Protein AF-A0A821B7C0-F1 (afdb_monomer_lite)

Structure (mmCIF, N/CA/C/O backbone):
data_AF-A0A821B7C0-F1
#
_entry.id 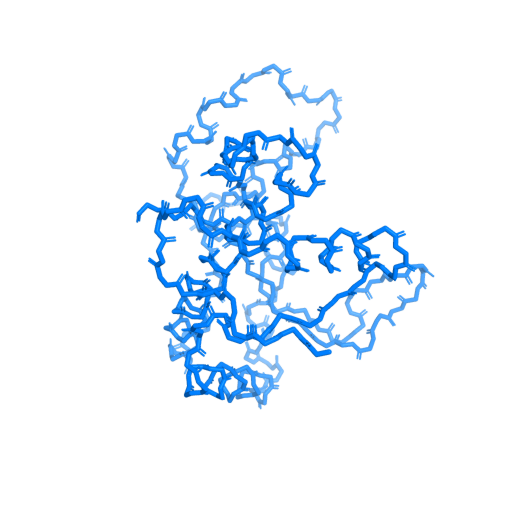  AF-A0A821B7C0-F1
#
loop_
_atom_site.group_PDB
_atom_site.id
_atom_site.type_symbol
_atom_site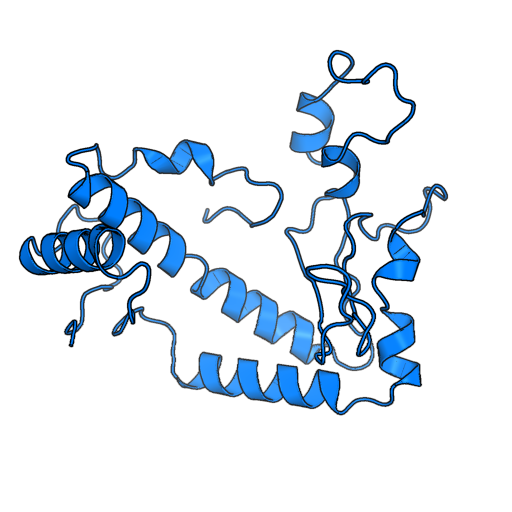.label_atom_id
_atom_site.label_alt_id
_atom_site.label_comp_id
_atom_site.label_asym_id
_atom_site.label_entity_id
_atom_site.label_seq_id
_atom_site.pdbx_PDB_ins_code
_atom_site.Cartn_x
_atom_site.Cartn_y
_atom_site.Cartn_z
_atom_site.occupancy
_atom_site.B_iso_or_equiv
_atom_site.auth_seq_id
_atom_site.auth_comp_id
_atom_site.auth_asym_id
_atom_site.auth_atom_id
_atom_site.pdbx_PDB_model_num
ATOM 1 N N . MET A 1 1 ? -23.398 -5.730 5.991 1.00 32.28 1 MET A N 1
ATOM 2 C CA . MET A 1 1 ? -23.083 -4.535 5.173 1.00 32.28 1 MET A CA 1
ATOM 3 C C . MET A 1 1 ? -22.878 -3.352 6.107 1.00 32.28 1 MET A C 1
ATOM 5 O O . MET A 1 1 ? -23.744 -3.111 6.938 1.00 32.28 1 MET A O 1
ATOM 9 N N . VAL A 1 2 ? -21.736 -2.665 6.032 1.00 36.03 2 VAL A N 1
ATOM 10 C CA . VAL A 1 2 ? -21.409 -1.514 6.896 1.00 36.03 2 VAL A CA 1
ATOM 11 C C . VAL A 1 2 ? -21.831 -0.235 6.175 1.00 36.03 2 VAL A C 1
ATOM 13 O O . VAL A 1 2 ? -21.102 0.219 5.322 1.00 36.03 2 VAL A O 1
ATOM 16 N N . SER A 1 3 ? -23.009 0.333 6.422 1.00 37.09 3 SER A N 1
ATOM 17 C CA . SER A 1 3 ? -23.451 1.546 5.706 1.00 37.09 3 SER A CA 1
ATOM 18 C C . SER A 1 3 ? -22.614 2.782 6.079 1.00 37.09 3 SER A C 1
ATOM 20 O O . SER A 1 3 ? -22.549 3.106 7.252 1.00 37.09 3 SER A O 1
ATOM 22 N N . SER A 1 4 ? -22.032 3.474 5.085 1.00 45.97 4 SER A N 1
ATOM 23 C CA . SER A 1 4 ? -21.606 4.894 5.094 1.00 45.97 4 SER A CA 1
ATOM 24 C C . SER A 1 4 ? -21.058 5.458 6.426 1.00 45.97 4 SER A C 1
ATOM 26 O O . SER A 1 4 ? -21.777 6.163 7.133 1.00 45.97 4 SER A O 1
ATOM 28 N N . CYS A 1 5 ? -19.778 5.227 6.753 1.00 47.22 5 CYS A N 1
ATOM 29 C CA . CYS A 1 5 ? -19.213 5.681 8.041 1.00 47.22 5 CYS A CA 1
ATOM 30 C C . CYS A 1 5 ? -17.942 6.543 7.982 1.00 47.22 5 CYS A C 1
ATOM 32 O O . CYS A 1 5 ? -17.503 7.017 9.023 1.00 47.22 5 CYS A O 1
ATOM 34 N N . PHE A 1 6 ? -17.333 6.784 6.819 1.00 49.66 6 PHE A N 1
ATOM 35 C CA . PHE A 1 6 ? -16.072 7.536 6.753 1.00 49.66 6 PHE A CA 1
ATOM 36 C C . PHE A 1 6 ? -16.263 8.898 6.071 1.00 49.66 6 PHE A C 1
ATOM 38 O O . PHE A 1 6 ? -15.675 9.184 5.028 1.00 49.66 6 PHE A O 1
ATOM 45 N N . SER A 1 7 ? -17.107 9.746 6.666 1.00 48.56 7 SER A N 1
ATOM 46 C CA . SER A 1 7 ? -17.172 11.171 6.312 1.00 48.56 7 SER A CA 1
ATOM 47 C C . SER A 1 7 ? -15.904 11.912 6.774 1.00 48.56 7 SER A C 1
ATOM 49 O O . SER A 1 7 ? -15.165 11.434 7.633 1.00 48.56 7 SER A O 1
ATOM 51 N N . LYS A 1 8 ? -15.650 13.094 6.200 1.00 45.91 8 LYS A N 1
ATOM 52 C CA . LYS A 1 8 ? -14.462 13.954 6.383 1.00 45.91 8 LYS A CA 1
ATOM 53 C C . LYS A 1 8 ? -14.295 14.568 7.791 1.00 45.91 8 LYS A C 1
ATOM 55 O O . LYS A 1 8 ? -13.559 15.539 7.926 1.00 45.91 8 LYS A O 1
ATOM 60 N N . HIS A 1 9 ? -14.962 14.072 8.828 1.00 41.34 9 HIS A N 1
ATOM 61 C CA . HIS A 1 9 ? -14.998 14.768 10.115 1.00 41.34 9 HIS A CA 1
ATOM 62 C C . HIS A 1 9 ? -13.893 14.323 11.082 1.00 41.34 9 HIS A C 1
ATOM 64 O O . HIS A 1 9 ? -13.690 13.140 11.338 1.00 41.34 9 HIS A O 1
ATOM 70 N N . GLU A 1 10 ? -13.200 15.322 11.630 1.00 49.31 10 GLU A N 1
ATOM 71 C CA . GLU A 1 10 ? -12.226 15.259 12.730 1.00 49.31 10 GLU A CA 1
ATOM 72 C C . GLU A 1 10 ? -12.896 15.120 14.112 1.00 49.31 10 GLU A C 1
ATOM 74 O O . GLU A 1 10 ? -12.256 15.290 15.146 1.00 49.31 10 GLU A O 1
ATOM 79 N N . THR A 1 11 ? -14.197 14.833 14.157 1.00 53.09 11 THR A N 1
ATOM 80 C CA . THR A 1 11 ? -14.950 14.686 15.402 1.00 53.09 11 THR A CA 1
ATOM 81 C C . THR A 1 11 ? -14.893 13.240 15.899 1.00 53.09 11 THR A C 1
ATOM 83 O O . THR A 1 11 ? -14.826 12.297 15.111 1.00 53.09 11 THR A O 1
ATOM 86 N N . ASN A 1 12 ? -14.958 13.051 17.222 1.00 55.16 12 ASN A N 1
ATOM 87 C CA . ASN A 1 12 ? -15.069 11.753 17.916 1.00 55.16 12 ASN A CA 1
ATOM 88 C C . ASN A 1 12 ? -16.356 10.961 17.573 1.00 55.16 12 ASN A C 1
ATOM 90 O O . ASN A 1 12 ? -16.757 10.074 18.320 1.00 55.16 12 ASN A O 1
ATOM 94 N N . ASP A 1 13 ? -17.031 11.277 16.472 1.00 69.25 13 ASP A N 1
ATOM 95 C CA . ASP A 1 13 ? -18.388 10.830 16.177 1.00 69.25 13 ASP A CA 1
ATOM 96 C C . ASP A 1 13 ? -18.377 9.576 15.293 1.00 69.25 13 ASP A C 1
ATOM 98 O O . ASP A 1 13 ? -18.910 9.539 14.184 1.00 69.25 13 ASP A O 1
ATOM 102 N N . TYR A 1 14 ? -17.679 8.543 15.770 1.00 81.56 14 TYR A N 1
ATOM 103 C CA . TYR A 1 14 ? -17.744 7.212 15.177 1.00 81.56 14 TYR A CA 1
ATOM 104 C C . TYR A 1 14 ? -18.994 6.515 15.729 1.00 81.56 14 TYR A C 1
ATOM 106 O O . TYR A 1 14 ? -19.067 6.306 16.944 1.00 81.56 14 TYR A O 1
ATOM 114 N N . PRO A 1 15 ? -19.968 6.119 14.885 1.00 88.69 15 PRO A N 1
ATOM 115 C CA . PRO A 1 15 ? -21.148 5.407 15.358 1.00 88.69 15 PRO A CA 1
ATOM 116 C C . PRO A 1 15 ? -20.755 4.150 16.139 1.00 88.69 15 PRO A C 1
ATOM 118 O O . PRO A 1 15 ? -19.980 3.325 15.647 1.00 88.69 15 PRO A O 1
ATOM 121 N N . ARG A 1 16 ? -21.287 3.997 17.359 1.00 89.81 16 ARG A N 1
ATOM 122 C CA . ARG A 1 16 ? -20.974 2.866 18.253 1.00 89.81 16 ARG A CA 1
ATOM 123 C C . ARG A 1 16 ? -21.189 1.522 17.555 1.00 89.81 16 ARG A C 1
ATOM 125 O O . ARG A 1 16 ? -20.337 0.649 17.640 1.00 89.81 16 ARG A O 1
ATOM 132 N N . ASP A 1 17 ? -22.272 1.398 16.789 1.00 93.19 17 ASP A N 1
ATOM 133 C CA . ASP A 1 17 ? -22.598 0.180 16.047 1.00 93.19 17 ASP A CA 1
ATOM 134 C C . ASP A 1 17 ? -21.549 -0.169 14.975 1.00 93.19 17 ASP A C 1
ATOM 136 O O . ASP A 1 17 ? -21.311 -1.344 14.698 1.00 93.19 17 ASP A O 1
ATOM 140 N N . MET A 1 18 ? -20.908 0.833 14.364 1.00 91.94 18 MET A N 1
ATOM 141 C CA . MET A 1 18 ? -19.812 0.626 13.420 1.00 91.94 18 MET A CA 1
ATOM 142 C C . MET A 1 18 ? -18.543 0.164 14.133 1.00 91.94 18 MET A C 1
ATOM 144 O O . MET A 1 18 ? -17.897 -0.767 13.651 1.00 91.94 18 MET A O 1
ATOM 148 N N . ILE A 1 19 ? -18.224 0.754 15.289 1.00 94.94 19 ILE A N 1
ATOM 149 C CA . ILE A 1 19 ? -17.096 0.320 16.122 1.00 94.94 19 ILE A CA 1
ATOM 150 C C . ILE A 1 19 ? -17.275 -1.138 16.560 1.00 94.94 19 ILE A C 1
ATOM 152 O O . ILE A 1 19 ? -16.341 -1.928 16.447 1.00 94.94 19 ILE A O 1
ATOM 156 N N . ASP A 1 20 ? -18.481 -1.522 16.976 1.00 94.75 20 ASP A N 1
ATOM 157 C CA . ASP A 1 20 ? -18.764 -2.882 17.439 1.00 94.75 20 ASP A CA 1
ATOM 158 C C . ASP A 1 20 ? -18.693 -3.901 16.283 1.00 94.75 20 ASP A C 1
ATOM 160 O O . ASP A 1 20 ? -18.138 -4.991 16.435 1.00 94.75 20 ASP A O 1
ATOM 164 N N . LYS A 1 21 ? -19.175 -3.533 15.084 1.00 95.00 21 LYS A N 1
ATOM 165 C CA . LYS A 1 21 ? -19.015 -4.348 13.862 1.00 95.00 21 LYS A CA 1
ATOM 166 C C . LYS A 1 21 ? -17.547 -4.519 13.475 1.00 95.00 21 LYS A C 1
ATOM 168 O O . LYS A 1 21 ? -17.158 -5.611 13.064 1.00 95.00 21 LYS A O 1
ATOM 173 N N . LEU A 1 22 ? -16.747 -3.457 13.583 1.00 95.56 22 LEU A N 1
ATOM 174 C CA . LEU A 1 22 ? -15.313 -3.502 13.305 1.00 95.56 22 LEU A CA 1
ATOM 175 C C . LEU A 1 22 ? -14.595 -4.424 14.295 1.00 95.56 22 LEU A C 1
ATOM 177 O O . LEU A 1 22 ? -13.846 -5.295 13.862 1.00 95.56 22 LEU A O 1
ATOM 181 N N . ALA A 1 23 ? -14.873 -4.277 15.594 1.00 96.00 23 ALA A N 1
ATOM 182 C CA . ALA A 1 23 ? -14.318 -5.128 16.646 1.00 96.00 23 ALA A CA 1
ATOM 183 C C . ALA A 1 23 ? -14.614 -6.606 16.368 1.00 96.00 23 ALA A C 1
ATOM 185 O O . ALA A 1 23 ? -13.704 -7.429 16.279 1.00 96.00 23 ALA A O 1
ATOM 186 N N . ASN A 1 24 ? -15.890 -6.918 16.117 1.00 96.81 24 ASN A N 1
ATOM 187 C CA . ASN A 1 24 ? -16.326 -8.276 15.830 1.00 96.81 24 ASN A CA 1
ATOM 188 C C . ASN A 1 24 ? -15.631 -8.860 14.591 1.00 96.81 24 ASN A C 1
ATOM 190 O O . ASN A 1 24 ? -15.190 -10.008 14.638 1.00 96.81 24 ASN A O 1
ATOM 194 N N . ALA A 1 25 ? -15.497 -8.078 13.514 1.00 97.19 25 ALA A N 1
ATOM 195 C CA . ALA A 1 25 ? -14.811 -8.512 12.303 1.00 97.19 25 ALA A CA 1
ATOM 196 C C . ALA A 1 25 ? -13.311 -8.753 12.538 1.00 97.19 25 ALA A C 1
ATOM 198 O O . ALA A 1 25 ? -12.778 -9.757 12.069 1.00 97.19 25 ALA A O 1
ATOM 199 N N . CYS A 1 26 ? -12.635 -7.877 13.285 1.00 96.25 26 CYS A N 1
ATOM 200 C CA . CYS A 1 26 ? -11.224 -8.046 13.631 1.00 96.25 26 CYS A CA 1
ATOM 201 C C . CYS A 1 26 ? -10.983 -9.291 14.499 1.00 96.25 26 CYS A C 1
ATOM 203 O O . CYS A 1 26 ? -10.041 -10.032 14.237 1.00 96.25 26 CYS A O 1
ATOM 205 N N . GLU A 1 27 ? -11.835 -9.542 15.495 1.00 96.25 27 GLU A N 1
ATOM 206 C CA . GLU A 1 27 ? -11.657 -10.643 16.451 1.00 96.25 27 GLU A CA 1
ATOM 207 C C . GLU A 1 27 ? -12.085 -12.008 15.902 1.00 96.25 27 GLU A C 1
ATOM 209 O O . GLU A 1 27 ? -11.428 -13.012 16.164 1.00 96.25 27 GLU A O 1
ATOM 214 N N . ASN A 1 28 ? -13.187 -12.060 15.149 1.00 97.62 28 ASN A N 1
ATOM 215 C CA . ASN A 1 28 ? -13.841 -13.329 14.809 1.00 97.62 28 ASN A CA 1
ATOM 216 C C . ASN A 1 28 ? -13.678 -13.731 13.339 1.00 97.62 28 ASN A C 1
ATOM 218 O O . ASN A 1 28 ? -13.968 -14.873 12.987 1.00 97.62 28 ASN A O 1
ATOM 222 N N . VAL A 1 29 ? -13.248 -12.809 12.472 1.00 96.88 29 VAL A N 1
ATOM 223 C CA . VAL A 1 29 ? -13.162 -13.042 11.020 1.00 96.88 29 VAL A CA 1
ATOM 224 C C . VAL A 1 29 ? -11.756 -12.772 10.482 1.00 96.88 29 VAL A C 1
ATOM 226 O O . VAL A 1 29 ? -11.255 -13.533 9.658 1.00 96.88 29 VAL A O 1
ATOM 229 N N . GLY A 1 30 ? -11.108 -11.697 10.937 1.00 94.81 30 GLY A N 1
ATOM 230 C CA . GLY A 1 30 ? -9.784 -11.267 10.480 1.00 94.81 30 GLY A CA 1
ATOM 231 C C . GLY A 1 30 ? -9.790 -10.409 9.207 1.00 94.81 30 GLY A C 1
ATOM 232 O O . GLY A 1 30 ? -8.723 -10.030 8.732 1.00 94.81 30 GLY A O 1
ATOM 233 N N . PHE A 1 31 ? -10.962 -10.077 8.648 1.00 95.62 31 PHE A N 1
ATOM 234 C CA . PHE A 1 31 ? -11.100 -9.147 7.520 1.00 95.62 31 PHE A CA 1
ATOM 235 C C . PHE A 1 31 ? -12.476 -8.465 7.497 1.00 95.62 31 PHE A C 1
ATOM 237 O O . PHE A 1 31 ? -13.450 -8.964 8.059 1.00 95.62 31 PHE A O 1
ATOM 244 N N . PHE A 1 32 ? -12.571 -7.329 6.803 1.00 94.88 32 PHE A N 1
ATOM 245 C CA . PHE A 1 32 ? -13.825 -6.607 6.580 1.00 94.88 32 PHE A CA 1
ATOM 246 C C . PHE A 1 32 ? -13.786 -5.803 5.277 1.00 94.88 32 PHE A C 1
ATOM 248 O O . PHE A 1 32 ? -12.723 -5.447 4.771 1.00 94.88 32 PHE A O 1
ATOM 255 N N . TYR A 1 33 ? -14.967 -5.469 4.755 1.00 94.06 33 TYR A N 1
ATOM 256 C CA . TYR A 1 33 ? -15.116 -4.499 3.672 1.00 94.06 33 TYR A CA 1
ATOM 257 C C . TYR A 1 33 ? -15.418 -3.121 4.257 1.00 94.06 33 TYR A C 1
ATOM 259 O O . TYR A 1 33 ? -16.423 -2.944 4.948 1.00 94.06 33 TYR A O 1
ATOM 267 N N . ALA A 1 34 ? -14.577 -2.136 3.949 1.00 91.81 34 ALA A N 1
ATOM 268 C CA . ALA A 1 34 ? -14.855 -0.736 4.237 1.00 91.81 34 ALA A CA 1
ATOM 269 C C . ALA A 1 34 ? -15.595 -0.118 3.046 1.00 91.81 34 ALA A C 1
ATOM 271 O O . ALA A 1 34 ? -15.079 -0.126 1.932 1.00 91.81 34 ALA A O 1
ATOM 272 N N . ILE A 1 35 ? -16.788 0.434 3.270 1.00 91.75 35 ILE A N 1
ATOM 273 C CA . ILE A 1 35 ? -17.518 1.210 2.257 1.00 91.75 35 ILE A CA 1
ATOM 274 C C . ILE A 1 35 ? -17.770 2.629 2.759 1.00 91.75 35 ILE A C 1
ATOM 276 O O . ILE A 1 35 ? -17.677 2.910 3.954 1.00 91.75 35 ILE A O 1
ATOM 280 N N . GLY A 1 36 ? -18.053 3.546 1.833 1.00 90.50 36 GLY A N 1
ATOM 281 C CA . GLY A 1 36 ? -18.176 4.964 2.167 1.00 90.50 36 GLY A CA 1
ATOM 282 C C . GLY A 1 36 ? -16.863 5.574 2.666 1.00 90.50 36 GLY A C 1
ATOM 283 O O . GLY A 1 36 ? -16.911 6.540 3.409 1.00 90.50 36 GLY A O 1
ATOM 284 N N . HIS A 1 37 ? -15.709 5.012 2.272 1.00 92.31 37 HIS A N 1
ATOM 285 C CA . HIS A 1 37 ? -14.353 5.444 2.657 1.00 92.31 37 HIS A CA 1
ATOM 286 C C . HIS A 1 37 ? -13.944 6.816 2.082 1.00 92.31 37 HIS A C 1
ATOM 288 O O . HIS A 1 37 ? -12.915 7.363 2.480 1.00 92.31 37 HIS A O 1
ATOM 294 N N . GLY A 1 38 ? -14.731 7.369 1.152 1.00 93.38 38 GLY A N 1
ATOM 295 C CA . GLY A 1 38 ? -14.550 8.715 0.595 1.00 93.38 38 GLY A CA 1
ATOM 296 C C . GLY A 1 38 ? -13.590 8.814 -0.596 1.00 93.38 38 GLY A C 1
ATOM 297 O O . GLY A 1 38 ? -13.356 9.914 -1.088 1.00 93.38 38 GLY A O 1
ATOM 298 N N . ILE A 1 39 ? -13.051 7.692 -1.084 1.00 96.19 39 ILE A N 1
ATOM 299 C CA . ILE A 1 39 ? -12.241 7.672 -2.315 1.00 96.19 39 ILE A CA 1
ATOM 300 C C . ILE A 1 39 ? -13.199 7.624 -3.503 1.00 96.19 39 ILE A C 1
ATOM 302 O O . ILE A 1 39 ? -14.103 6.789 -3.522 1.00 96.19 39 ILE A O 1
ATOM 306 N N . SER A 1 40 ? -13.019 8.517 -4.479 1.00 97.31 40 SER A N 1
ATOM 307 C CA . SER A 1 40 ? -13.891 8.565 -5.653 1.00 97.31 40 SER A CA 1
ATOM 308 C C . SER A 1 40 ? -13.754 7.298 -6.500 1.00 97.31 40 SER A C 1
ATOM 310 O O . SER A 1 40 ? -12.655 6.771 -6.691 1.00 97.31 40 SER A O 1
ATOM 312 N N . ASN A 1 41 ? -14.873 6.836 -7.067 1.00 97.00 41 ASN A N 1
ATOM 313 C CA . ASN A 1 41 ? -14.863 5.715 -8.011 1.00 97.00 41 ASN A CA 1
ATOM 314 C C . ASN A 1 41 ? -13.967 6.000 -9.223 1.00 97.00 41 ASN A C 1
ATOM 316 O O . ASN A 1 41 ? -13.314 5.093 -9.726 1.00 97.00 41 ASN A O 1
ATOM 320 N N . GLU A 1 42 ? -13.887 7.259 -9.658 1.00 98.31 42 GLU A N 1
ATOM 321 C CA . GLU A 1 42 ? -12.978 7.686 -10.722 1.00 98.31 42 GLU A CA 1
ATOM 322 C C . GLU A 1 42 ? -11.511 7.395 -10.374 1.00 98.31 42 GLU A C 1
ATOM 324 O O . GLU A 1 42 ? -10.803 6.787 -11.175 1.00 98.31 42 GLU A O 1
ATOM 329 N N . LEU A 1 43 ? -11.059 7.757 -9.165 1.00 98.38 43 LEU A N 1
ATOM 330 C CA . LEU A 1 43 ? -9.684 7.501 -8.738 1.00 98.38 43 LEU A CA 1
ATOM 331 C C . LEU A 1 43 ? -9.410 5.997 -8.623 1.00 98.38 43 LEU A C 1
ATOM 333 O O . LEU A 1 43 ? -8.361 5.549 -9.072 1.00 98.38 43 LEU A O 1
ATOM 337 N N . LEU A 1 44 ? -10.358 5.211 -8.097 1.00 97.81 44 LEU A N 1
ATOM 338 C CA . LEU A 1 44 ? -10.235 3.748 -8.037 1.00 97.81 44 LEU A CA 1
ATOM 339 C C . LEU A 1 44 ? -10.078 3.126 -9.432 1.00 97.81 44 LEU A C 1
ATOM 341 O O . LEU A 1 44 ? -9.161 2.338 -9.664 1.00 97.81 44 LEU A O 1
ATOM 345 N N . LEU A 1 45 ? -10.949 3.501 -10.373 1.00 98.44 45 LEU A N 1
ATOM 346 C CA . LEU A 1 45 ? -10.921 2.985 -11.741 1.00 98.44 45 LEU A CA 1
ATOM 347 C C . LEU A 1 45 ? -9.658 3.419 -12.487 1.00 98.44 45 LEU A C 1
ATOM 349 O O . LEU A 1 45 ? -9.055 2.609 -13.194 1.00 98.44 45 LEU A O 1
ATOM 353 N N . ARG A 1 46 ? -9.218 4.669 -12.304 1.00 98.56 46 ARG A N 1
ATOM 354 C CA . ARG A 1 46 ? -7.978 5.166 -12.905 1.00 98.56 46 ARG A CA 1
ATOM 355 C C . ARG A 1 46 ? -6.758 4.445 -12.343 1.00 98.56 46 ARG A C 1
ATOM 357 O O . ARG A 1 46 ? -5.912 4.046 -13.134 1.00 98.56 46 ARG A O 1
ATOM 364 N N . THR A 1 47 ? -6.695 4.205 -11.031 1.00 98.50 47 THR A N 1
ATOM 365 C CA . THR A 1 47 ? -5.640 3.393 -10.401 1.00 98.50 47 THR A CA 1
ATOM 366 C C . THR A 1 47 ? -5.575 2.002 -11.023 1.00 98.50 47 THR A C 1
ATOM 368 O O . THR A 1 47 ? -4.518 1.599 -11.496 1.00 98.50 47 THR A O 1
ATOM 371 N N . LEU A 1 48 ? -6.708 1.297 -11.119 1.00 98.25 48 LEU A N 1
ATOM 372 C CA . LEU A 1 48 ? -6.756 -0.019 -11.767 1.00 98.25 48 LEU A CA 1
ATOM 373 C C . LEU A 1 48 ? -6.303 0.038 -13.232 1.00 98.25 48 LEU A C 1
ATOM 375 O O . LEU A 1 48 ? -5.583 -0.848 -13.689 1.00 98.25 48 LEU A O 1
ATOM 379 N N . SER A 1 49 ? -6.712 1.078 -13.961 1.00 98.56 49 SER A N 1
ATOM 380 C CA . SER A 1 49 ? -6.341 1.277 -15.362 1.00 98.56 49 SER A CA 1
ATOM 381 C C . SER A 1 49 ? -4.836 1.486 -15.537 1.00 98.56 49 SER A C 1
ATOM 383 O O . SER A 1 49 ? -4.220 0.779 -16.334 1.00 98.56 49 SER A O 1
ATOM 385 N N . VAL A 1 50 ? -4.214 2.393 -14.774 1.00 98.44 50 VAL A N 1
ATOM 386 C CA . VAL A 1 50 ? -2.767 2.643 -14.892 1.00 98.44 50 VAL A CA 1
ATOM 387 C C . VAL A 1 50 ? -1.944 1.458 -14.393 1.00 98.44 50 VAL A C 1
ATOM 389 O O . VAL A 1 50 ? -0.904 1.160 -14.966 1.00 98.44 50 VAL A O 1
ATOM 392 N N . THR A 1 51 ? -2.403 0.730 -13.373 1.00 97.88 51 THR A N 1
ATOM 393 C CA . THR A 1 51 ? -1.714 -0.484 -12.919 1.00 97.88 51 THR A CA 1
ATOM 394 C C . THR A 1 51 ? -1.732 -1.566 -13.998 1.00 97.88 51 THR A C 1
ATOM 396 O O . THR A 1 51 ? -0.706 -2.192 -14.237 1.00 97.88 51 THR A O 1
ATOM 399 N N . ARG A 1 52 ? -2.855 -1.757 -14.705 1.00 97.94 52 ARG A N 1
ATOM 400 C CA . ARG A 1 52 ? -2.915 -2.679 -15.854 1.00 97.94 52 ARG A CA 1
ATOM 401 C C . ARG A 1 52 ? -1.983 -2.240 -16.978 1.00 97.94 52 ARG A C 1
ATOM 403 O O . ARG A 1 52 ? -1.164 -3.034 -17.410 1.00 97.94 52 ARG A O 1
ATOM 410 N N . GLN A 1 53 ? -2.030 -0.963 -17.359 1.00 98.12 53 GLN A N 1
ATOM 411 C CA . GLN A 1 53 ? -1.151 -0.414 -18.396 1.00 98.12 53 GLN A CA 1
ATOM 412 C C . GLN A 1 53 ? 0.336 -0.585 -18.061 1.00 98.12 53 GLN A C 1
ATOM 414 O O . GLN A 1 53 ? 1.118 -0.896 -18.950 1.00 98.12 53 GLN A O 1
ATOM 419 N N . LEU A 1 54 ? 0.727 -0.425 -16.790 1.00 97.56 54 LEU A N 1
ATOM 420 C CA . LEU A 1 54 ? 2.091 -0.706 -16.340 1.00 97.56 54 LEU A CA 1
ATOM 421 C C . LEU A 1 54 ? 2.482 -2.163 -16.617 1.00 97.56 54 LEU A C 1
ATOM 423 O O . LEU A 1 54 ? 3.572 -2.412 -17.125 1.00 97.56 54 LEU A O 1
ATOM 427 N N . PHE A 1 55 ? 1.624 -3.117 -16.255 1.00 96.94 55 PHE A N 1
ATOM 428 C CA . PHE A 1 55 ? 1.916 -4.541 -16.421 1.00 96.94 55 PHE A CA 1
ATOM 429 C C . PHE A 1 55 ? 1.772 -5.024 -17.872 1.00 96.94 55 PHE A C 1
ATOM 431 O O . PHE A 1 55 ? 2.431 -5.996 -18.240 1.00 96.94 55 PHE A O 1
ATOM 438 N N . ASP A 1 56 ? 1.034 -4.296 -18.709 1.00 96.94 56 ASP A N 1
ATOM 439 C CA . ASP A 1 56 ? 0.961 -4.508 -20.159 1.00 96.94 56 ASP A CA 1
ATOM 440 C C . ASP A 1 56 ? 2.204 -3.986 -20.909 1.00 96.94 56 ASP A C 1
ATOM 442 O O . ASP A 1 56 ? 2.388 -4.307 -22.084 1.00 96.94 56 ASP A O 1
ATOM 446 N N . LEU A 1 57 ? 3.084 -3.205 -20.260 1.00 96.50 57 LEU A N 1
ATOM 447 C CA . LEU A 1 57 ? 4.362 -2.809 -20.860 1.00 96.50 57 LEU A CA 1
ATOM 448 C C . LEU A 1 57 ? 5.234 -4.032 -21.161 1.00 96.50 57 LEU A C 1
ATOM 450 O O . LEU A 1 57 ? 5.262 -5.013 -20.409 1.00 96.50 57 LEU A O 1
ATOM 454 N N . ASP A 1 58 ? 6.046 -3.915 -22.213 1.00 96.38 58 ASP A N 1
ATOM 455 C CA . ASP A 1 58 ? 7.039 -4.925 -22.563 1.00 96.38 58 ASP A CA 1
ATOM 456 C C . ASP A 1 58 ? 7.894 -5.300 -21.351 1.00 96.38 58 ASP A C 1
ATOM 458 O O . ASP A 1 58 ? 8.424 -4.443 -20.635 1.00 96.38 58 ASP A O 1
ATOM 462 N N . LEU A 1 59 ? 8.125 -6.603 -21.168 1.00 94.94 59 LEU A N 1
ATOM 463 C CA . LEU A 1 59 ? 8.949 -7.114 -20.071 1.00 94.94 59 LEU A CA 1
ATOM 464 C C . LEU A 1 59 ? 10.340 -6.459 -20.040 1.00 94.94 59 LEU A C 1
ATOM 466 O O . LEU A 1 59 ? 10.895 -6.229 -18.968 1.00 94.94 59 LEU A O 1
ATOM 470 N N . LYS A 1 60 ? 10.894 -6.107 -21.209 1.00 95.31 60 LYS A N 1
ATOM 471 C CA . LYS A 1 60 ? 12.166 -5.381 -21.311 1.00 95.31 60 LYS A CA 1
ATOM 472 C C . LYS A 1 60 ? 12.103 -4.000 -20.654 1.00 95.31 60 LYS A C 1
ATOM 474 O O . LYS A 1 60 ? 13.090 -3.607 -20.046 1.00 95.31 60 LYS A O 1
ATOM 479 N N . ILE A 1 61 ? 10.984 -3.282 -20.773 1.00 94.94 61 ILE A N 1
ATOM 480 C CA . ILE A 1 61 ? 10.772 -1.980 -20.128 1.00 94.94 61 ILE A CA 1
ATOM 481 C C . ILE A 1 61 ? 10.596 -2.186 -18.624 1.00 94.94 61 ILE A C 1
ATOM 483 O O . ILE A 1 61 ? 11.341 -1.599 -17.844 1.00 94.94 61 ILE A O 1
ATOM 487 N N . LYS A 1 62 ? 9.702 -3.095 -18.208 1.00 94.88 62 LYS A N 1
ATOM 488 C CA . LYS A 1 62 ? 9.462 -3.391 -16.782 1.00 94.88 62 LYS A CA 1
ATOM 489 C C . LYS A 1 62 ? 10.749 -3.790 -16.048 1.00 94.88 62 LYS A C 1
ATOM 491 O O . LYS A 1 62 ? 11.028 -3.292 -14.960 1.00 94.88 62 LYS A O 1
ATOM 496 N N . ASN A 1 63 ? 11.601 -4.595 -16.687 1.00 92.75 63 ASN A N 1
ATOM 497 C CA . ASN A 1 63 ? 12.885 -5.032 -16.134 1.00 92.75 63 ASN A CA 1
ATOM 498 C C . ASN A 1 63 ? 13.914 -3.911 -15.912 1.00 92.75 63 ASN A C 1
ATOM 500 O O . ASN A 1 63 ? 14.856 -4.128 -15.151 1.00 92.75 63 ASN A O 1
ATOM 504 N N . GLN A 1 64 ? 13.762 -2.733 -16.529 1.00 91.75 64 GLN A N 1
ATOM 505 C CA . GLN A 1 64 ? 14.620 -1.573 -16.235 1.00 91.75 64 GLN A CA 1
ATOM 506 C C . GLN A 1 64 ? 14.373 -1.020 -14.828 1.00 91.75 64 GLN A C 1
ATOM 508 O O . GLN A 1 64 ? 15.248 -0.379 -14.252 1.00 91.75 64 GLN A O 1
ATOM 513 N N . TYR A 1 65 ? 13.200 -1.311 -14.269 1.00 91.25 65 TYR A N 1
ATOM 514 C CA . TYR A 1 65 ? 12.761 -0.869 -12.953 1.00 91.25 65 TYR A CA 1
ATOM 515 C C . TYR A 1 65 ? 12.722 -2.029 -11.952 1.00 91.25 65 TYR A C 1
ATOM 517 O O . TYR A 1 65 ? 12.030 -1.927 -10.947 1.00 91.25 65 TYR A O 1
ATOM 525 N N . ALA A 1 66 ? 13.415 -3.144 -12.219 1.00 88.81 66 ALA A N 1
ATOM 526 C CA . ALA A 1 66 ? 13.327 -4.351 -11.398 1.00 88.81 66 ALA A CA 1
ATOM 527 C C . ALA A 1 66 ? 13.894 -4.161 -9.982 1.00 88.81 66 ALA A C 1
ATOM 529 O O . ALA A 1 66 ? 15.008 -3.661 -9.819 1.00 88.81 66 ALA A O 1
ATOM 530 N N . ALA A 1 67 ? 13.174 -4.662 -8.977 1.00 83.19 67 ALA A N 1
ATOM 531 C CA . ALA A 1 67 ? 13.506 -4.547 -7.558 1.00 83.19 67 ALA A CA 1
ATOM 532 C C . ALA A 1 67 ? 14.935 -5.000 -7.237 1.00 83.19 67 ALA A C 1
ATOM 534 O O . ALA A 1 67 ? 15.696 -4.284 -6.584 1.00 83.19 67 ALA A O 1
ATOM 535 N N . ARG A 1 68 ? 15.348 -6.147 -7.791 1.00 76.00 68 ARG A N 1
ATOM 536 C CA . ARG A 1 68 ? 16.702 -6.709 -7.650 1.00 76.00 68 ARG A CA 1
ATOM 537 C C . ARG A 1 68 ? 17.846 -5.778 -8.073 1.00 76.00 68 ARG A C 1
ATOM 539 O O . ARG A 1 68 ? 18.978 -6.004 -7.654 1.00 76.00 68 ARG A O 1
ATOM 546 N N . LEU A 1 69 ? 17.592 -4.772 -8.916 1.00 66.75 69 LEU A N 1
ATOM 547 C CA . LEU A 1 69 ? 18.622 -3.814 -9.339 1.00 66.75 69 LEU A CA 1
ATOM 548 C C . LEU A 1 69 ? 19.018 -2.864 -8.207 1.00 66.75 69 LEU A C 1
ATOM 550 O O . LEU A 1 69 ? 20.124 -2.332 -8.217 1.00 66.75 69 LEU A O 1
ATOM 554 N N . PHE A 1 70 ? 18.142 -2.689 -7.220 1.00 64.69 70 PHE A N 1
ATOM 555 C CA . PHE A 1 70 ? 18.305 -1.703 -6.158 1.00 64.69 70 PHE A CA 1
ATOM 556 C C . PHE A 1 70 ? 18.737 -2.326 -4.822 1.00 64.69 70 PHE A C 1
ATOM 558 O O . PHE A 1 70 ? 19.076 -1.602 -3.897 1.00 64.69 70 PHE A O 1
ATOM 565 N N . VAL A 1 71 ? 18.827 -3.660 -4.734 1.00 59.03 71 VAL A N 1
ATOM 566 C CA . VAL A 1 71 ? 19.123 -4.403 -3.488 1.00 59.03 71 VAL A CA 1
ATOM 567 C C . VAL A 1 71 ? 20.575 -4.240 -2.999 1.00 59.03 71 VAL A C 1
ATOM 569 O O . VAL A 1 71 ? 20.845 -4.478 -1.830 1.00 59.03 71 VAL A O 1
ATOM 572 N N . ASN A 1 72 ? 21.516 -3.800 -3.846 1.00 50.66 72 ASN A N 1
ATOM 573 C CA . ASN A 1 72 ? 22.949 -3.729 -3.507 1.00 50.66 72 ASN A CA 1
ATOM 574 C C . ASN A 1 72 ? 23.664 -2.473 -4.046 1.00 50.66 72 ASN A C 1
ATOM 576 O O . ASN A 1 72 ? 24.855 -2.535 -4.355 1.00 50.66 72 ASN A O 1
ATOM 580 N N . SER A 1 73 ? 22.984 -1.328 -4.189 1.00 50.38 73 SER A N 1
ATOM 581 C CA . SER A 1 73 ? 23.660 -0.099 -4.639 1.00 50.38 73 SER A CA 1
ATOM 582 C C . SER A 1 73 ? 24.532 0.501 -3.528 1.00 50.38 73 SER A C 1
ATOM 584 O O . SER A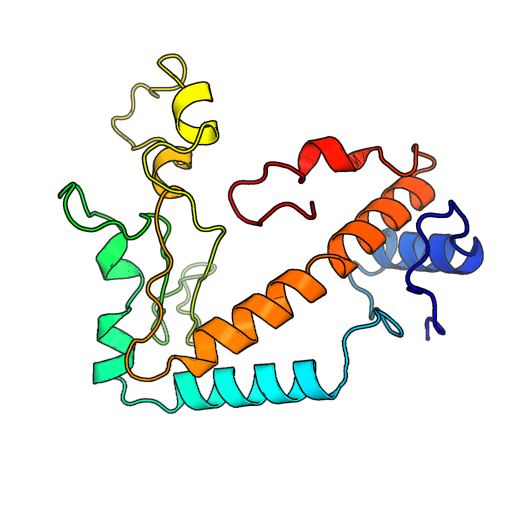 1 73 ? 24.197 1.509 -2.918 1.00 50.38 73 SER A O 1
ATOM 586 N N . SER A 1 74 ? 25.696 -0.103 -3.291 1.00 45.81 74 SER A N 1
ATOM 587 C CA . SER A 1 74 ? 26.815 0.499 -2.553 1.00 45.81 74 SER A CA 1
ATOM 588 C C . SER A 1 74 ? 27.443 1.682 -3.305 1.00 45.81 74 SER A C 1
ATOM 590 O O . SER A 1 74 ? 28.270 2.402 -2.748 1.00 45.81 74 SER A O 1
ATOM 592 N N . ASN A 1 75 ? 27.024 1.928 -4.552 1.00 42.31 75 ASN A N 1
ATOM 593 C CA . ASN A 1 75 ? 27.367 3.127 -5.301 1.00 42.31 75 ASN A CA 1
ATOM 594 C C . ASN A 1 75 ? 26.391 4.257 -4.960 1.00 42.31 75 ASN A C 1
ATOM 596 O O . ASN A 1 75 ? 25.258 4.323 -5.436 1.00 42.31 75 ASN A O 1
ATOM 600 N N . THR A 1 76 ? 26.904 5.182 -4.159 1.00 45.22 76 THR A N 1
ATOM 601 C CA . THR A 1 76 ? 26.334 6.440 -3.654 1.00 45.22 76 THR A CA 1
ATOM 602 C C . THR A 1 76 ? 25.864 7.445 -4.720 1.00 45.22 76 THR A C 1
ATOM 604 O O . THR A 1 76 ? 25.563 8.591 -4.394 1.00 45.22 76 THR A O 1
ATOM 607 N N . SER A 1 77 ? 25.772 7.052 -5.993 1.00 44.97 77 SER A N 1
ATOM 608 C CA . SER A 1 77 ? 25.337 7.908 -7.105 1.00 44.97 77 SER A CA 1
ATOM 609 C C . SER A 1 77 ? 23.917 7.621 -7.603 1.00 44.97 77 SER A C 1
ATOM 611 O O . SER A 1 77 ? 23.330 8.477 -8.267 1.00 44.97 77 SER A O 1
ATOM 613 N N . GLN A 1 78 ? 23.326 6.467 -7.273 1.00 49.84 78 GLN A N 1
ATOM 614 C CA . GLN A 1 78 ? 21.925 6.180 -7.587 1.00 49.84 78 GLN A CA 1
ATOM 615 C C . GLN A 1 78 ? 21.056 6.408 -6.355 1.00 49.84 78 GLN A C 1
ATOM 617 O O . GLN A 1 78 ? 21.107 5.666 -5.385 1.00 49.84 78 GLN A O 1
ATOM 622 N N . GLN A 1 79 ? 20.234 7.454 -6.416 1.00 57.03 79 GLN A N 1
ATOM 623 C CA . GLN A 1 79 ? 19.354 7.898 -5.333 1.00 57.03 79 GLN A CA 1
ATOM 624 C C . GLN A 1 79 ? 18.152 6.948 -5.080 1.00 57.03 79 GLN A C 1
ATOM 626 O O . GLN A 1 79 ? 17.210 7.311 -4.380 1.00 57.03 79 GLN A O 1
ATOM 631 N N . PHE A 1 80 ? 18.121 5.754 -5.677 1.00 55.97 80 PHE A N 1
ATOM 632 C CA . PHE A 1 80 ? 17.016 4.803 -5.519 1.00 55.97 80 PHE A CA 1
ATOM 633 C C . PHE A 1 80 ? 17.183 3.991 -4.237 1.00 55.97 80 PHE A C 1
ATOM 635 O O . PHE A 1 80 ? 18.292 3.583 -3.901 1.00 55.97 80 PHE A O 1
ATOM 642 N N . GLY A 1 81 ? 16.083 3.784 -3.511 1.00 57.41 81 GLY A N 1
ATOM 643 C CA . GLY A 1 81 ? 16.157 3.153 -2.196 1.00 57.41 81 GLY A CA 1
ATOM 644 C C . GLY A 1 81 ? 16.359 1.643 -2.231 1.00 57.41 81 GLY A C 1
ATOM 645 O O . GLY A 1 81 ? 15.831 0.965 -3.109 1.00 57.41 81 GLY A O 1
ATOM 646 N N . GLY A 1 82 ? 17.101 1.124 -1.249 1.00 59.88 82 GLY A N 1
ATOM 647 C CA . GLY A 1 82 ? 17.578 -0.265 -1.202 1.00 59.88 82 GLY A CA 1
ATOM 648 C C . GLY A 1 82 ? 16.519 -1.352 -0.962 1.00 59.88 82 GLY A C 1
ATOM 649 O O . GLY A 1 82 ? 16.805 -2.538 -1.109 1.00 59.88 82 GLY A O 1
ATOM 650 N N . PHE A 1 83 ? 15.290 -0.985 -0.592 1.00 62.59 83 PHE A N 1
ATOM 651 C CA . PHE A 1 83 ? 14.266 -1.916 -0.099 1.00 62.59 83 PHE A CA 1
ATOM 652 C C . PHE A 1 83 ? 13.410 -2.585 -1.178 1.00 62.59 83 PHE A C 1
ATOM 654 O O . PHE A 1 83 ? 12.199 -2.427 -1.181 1.00 62.59 83 PHE A O 1
ATOM 661 N N . GLY A 1 84 ? 13.995 -3.325 -2.122 1.00 73.38 84 GLY A N 1
ATOM 662 C CA . GLY A 1 84 ? 13.184 -4.125 -3.060 1.00 73.38 84 GLY A CA 1
ATOM 663 C C . GLY A 1 84 ? 12.130 -3.313 -3.836 1.00 73.38 84 GLY A C 1
ATOM 664 O O . GLY A 1 84 ? 11.108 -3.853 -4.245 1.00 73.38 84 GLY A O 1
ATOM 665 N N . ARG A 1 85 ? 12.371 -2.007 -4.013 1.00 85.94 85 ARG A N 1
ATOM 666 C CA . ARG A 1 85 ? 11.486 -1.076 -4.715 1.00 85.94 85 ARG A CA 1
ATOM 667 C C . ARG A 1 85 ? 11.503 -1.374 -6.200 1.00 85.94 85 ARG A C 1
ATOM 669 O O . ARG A 1 85 ? 12.576 -1.467 -6.786 1.00 85.94 85 ARG A O 1
ATOM 676 N N . GLY A 1 86 ? 10.335 -1.383 -6.820 1.00 91.12 86 GLY A N 1
ATOM 677 C CA . GLY A 1 86 ? 10.184 -1.541 -8.255 1.00 91.12 86 GLY A CA 1
ATOM 678 C C . GLY A 1 86 ? 9.595 -2.881 -8.659 1.00 91.12 86 GLY A C 1
ATOM 679 O O . GLY A 1 86 ? 8.938 -3.568 -7.881 1.00 91.12 86 GLY A O 1
ATOM 680 N N . TYR A 1 87 ? 9.793 -3.214 -9.927 1.00 94.06 87 TYR A N 1
ATOM 681 C CA . TYR A 1 87 ? 9.150 -4.333 -10.589 1.00 94.06 87 TYR A CA 1
ATOM 682 C C . TYR A 1 87 ? 9.645 -5.687 -10.063 1.00 94.06 87 TYR A C 1
ATOM 684 O O . TYR A 1 87 ? 10.848 -5.934 -9.982 1.00 94.06 87 TYR A O 1
ATOM 692 N N . GLN A 1 88 ? 8.700 -6.573 -9.769 1.00 93.50 88 GLN A N 1
ATOM 693 C CA . GLN A 1 88 ? 8.915 -7.963 -9.390 1.00 93.50 88 GLN A CA 1
ATOM 694 C C . GLN A 1 88 ? 8.373 -8.854 -10.501 1.00 93.50 88 GLN A C 1
ATOM 696 O O . GLN A 1 88 ? 7.190 -8.793 -10.844 1.00 93.50 88 GLN A O 1
ATOM 701 N N . SER A 1 89 ? 9.238 -9.686 -11.068 1.00 93.69 89 SER A N 1
ATOM 702 C CA . SER A 1 89 ? 8.853 -10.608 -12.135 1.00 93.69 89 SER A CA 1
ATOM 703 C C . SER A 1 89 ? 8.061 -11.800 -11.598 1.00 93.69 89 SER A C 1
ATOM 705 O O . SER A 1 89 ? 8.187 -12.188 -10.437 1.00 93.69 89 SER A O 1
ATOM 707 N N . ILE A 1 90 ? 7.295 -12.451 -12.477 1.00 93.38 90 ILE A N 1
ATOM 708 C CA . ILE A 1 90 ? 6.604 -13.702 -12.141 1.00 93.38 90 ILE A CA 1
ATOM 709 C C . ILE A 1 90 ? 7.607 -14.737 -11.614 1.00 93.38 90 ILE A C 1
ATOM 711 O O . ILE A 1 90 ? 8.596 -15.061 -12.274 1.00 93.38 90 ILE A O 1
ATOM 715 N N . GLY A 1 91 ? 7.325 -15.278 -10.429 1.00 90.94 91 GLY A N 1
ATOM 716 C CA . GLY A 1 91 ? 8.158 -16.273 -9.761 1.00 90.94 91 GLY A CA 1
ATOM 717 C C . GLY A 1 91 ? 9.425 -15.728 -9.099 1.00 90.94 91 GLY A C 1
ATOM 718 O O . GLY A 1 91 ? 10.275 -16.534 -8.706 1.00 90.94 91 GLY A O 1
ATOM 719 N N . GLU A 1 92 ? 9.570 -14.402 -8.993 1.00 88.81 92 GLU A N 1
ATOM 720 C CA . GLU A 1 92 ? 10.640 -13.750 -8.228 1.00 88.81 92 GLU A CA 1
ATOM 721 C C . GLU A 1 92 ? 10.421 -13.915 -6.719 1.00 88.81 92 GLU A C 1
ATOM 723 O O . GLU A 1 92 ? 11.335 -14.349 -6.018 1.00 88.81 92 GLU A O 1
ATOM 728 N N . ASN A 1 93 ? 9.196 -13.676 -6.241 1.00 86.19 93 ASN A N 1
ATOM 729 C CA . ASN A 1 93 ? 8.832 -13.881 -4.840 1.00 86.19 93 ASN A CA 1
ATOM 730 C C . ASN A 1 93 ? 8.695 -15.373 -4.510 1.00 86.19 93 ASN A C 1
ATOM 732 O O . ASN A 1 93 ? 8.175 -16.163 -5.308 1.00 86.19 93 ASN A O 1
ATOM 736 N N . VAL A 1 94 ? 9.191 -15.761 -3.330 1.00 88.75 94 VAL A N 1
ATOM 737 C CA . VAL A 1 94 ? 9.167 -17.141 -2.835 1.00 88.75 94 VAL A CA 1
ATOM 738 C C . VAL A 1 94 ? 8.508 -17.188 -1.460 1.00 88.75 94 VAL A C 1
ATOM 740 O O . VAL A 1 94 ? 9.097 -16.755 -0.471 1.00 88.75 94 VAL A O 1
ATOM 743 N N . THR A 1 95 ? 7.329 -17.800 -1.386 1.00 88.44 95 THR A N 1
ATOM 744 C CA . THR A 1 95 ? 6.569 -17.999 -0.148 1.00 88.44 95 THR A CA 1
ATOM 745 C C . THR A 1 95 ? 6.497 -19.489 0.177 1.00 88.44 95 THR A C 1
ATOM 747 O O . THR A 1 95 ? 6.116 -20.300 -0.666 1.00 88.44 95 THR A O 1
ATOM 750 N N . ASN A 1 96 ? 6.880 -19.891 1.397 1.00 91.88 96 ASN A N 1
ATOM 751 C CA . ASN A 1 96 ? 6.917 -21.305 1.814 1.00 91.88 96 ASN A CA 1
ATOM 752 C C . ASN A 1 96 ? 7.649 -22.215 0.802 1.00 91.88 96 ASN A C 1
ATOM 754 O O . ASN A 1 96 ? 7.150 -23.271 0.407 1.00 91.88 96 ASN A O 1
ATOM 758 N N . SER A 1 97 ? 8.820 -21.759 0.339 1.00 92.38 97 SER A N 1
ATOM 759 C CA . SER A 1 97 ? 9.663 -22.435 -0.664 1.00 92.38 97 SER A CA 1
ATOM 760 C C . SER A 1 97 ? 9.011 -22.638 -2.041 1.00 92.38 97 SER A C 1
ATOM 762 O O . SER A 1 97 ? 9.521 -23.410 -2.855 1.00 92.38 97 SER A O 1
ATOM 764 N N . ARG A 1 98 ? 7.905 -21.947 -2.340 1.00 92.56 98 ARG A N 1
ATOM 765 C CA . ARG A 1 98 ? 7.232 -21.970 -3.644 1.00 92.56 98 ARG A CA 1
ATOM 766 C C . ARG A 1 98 ? 7.313 -20.602 -4.300 1.00 92.56 98 ARG A C 1
ATOM 768 O O . ARG A 1 98 ? 7.162 -19.590 -3.633 1.00 92.56 98 ARG A O 1
ATOM 775 N N . ARG A 1 99 ? 7.552 -20.587 -5.611 1.00 93.25 99 ARG A N 1
ATOM 776 C CA . ARG A 1 99 ? 7.554 -19.356 -6.409 1.00 93.25 99 ARG A CA 1
ATOM 777 C C . ARG A 1 99 ? 6.127 -18.865 -6.619 1.00 93.25 99 ARG A C 1
ATOM 779 O O . ARG A 1 99 ? 5.280 -19.632 -7.087 1.00 93.25 99 ARG A O 1
ATOM 786 N N . ASP A 1 100 ? 5.895 -17.597 -6.322 1.00 93.19 100 ASP A N 1
ATOM 787 C CA . ASP A 1 100 ? 4.581 -16.985 -6.435 1.00 93.19 100 ASP A CA 1
ATOM 788 C C . ASP A 1 100 ? 4.233 -16.684 -7.901 1.00 93.19 100 ASP A C 1
ATOM 790 O O . ASP A 1 100 ? 5.081 -16.314 -8.715 1.00 93.19 100 ASP A O 1
ATOM 794 N N . ARG A 1 101 ? 2.961 -16.872 -8.268 1.00 94.75 101 ARG A N 1
ATOM 795 C CA . ARG A 1 101 ? 2.462 -16.688 -9.644 1.00 94.75 101 ARG A CA 1
ATOM 796 C C . ARG A 1 101 ? 1.857 -15.303 -9.846 1.00 94.75 101 ARG A C 1
ATOM 798 O O . ARG A 1 101 ? 0.744 -15.177 -10.349 1.00 94.75 101 ARG A O 1
ATOM 805 N N . HIS A 1 102 ? 2.586 -14.280 -9.427 1.00 93.62 102 HIS A N 1
ATOM 806 C CA . HIS A 1 102 ? 2.219 -12.891 -9.655 1.00 93.62 102 HIS A CA 1
ATOM 807 C C . HIS A 1 102 ? 3.452 -12.099 -10.088 1.00 93.62 102 HIS A C 1
ATOM 809 O O . HIS A 1 102 ? 4.576 -12.448 -9.734 1.00 93.62 102 HIS A O 1
ATOM 815 N N . GLU A 1 103 ? 3.227 -11.040 -10.854 1.00 95.56 103 GLU A N 1
ATOM 816 C CA . GLU A 1 103 ? 4.162 -9.921 -10.937 1.00 95.56 103 GLU A CA 1
ATOM 817 C C . GLU A 1 103 ? 3.748 -8.835 -9.935 1.00 95.56 103 GLU A C 1
ATOM 819 O O . GLU A 1 103 ? 2.641 -8.873 -9.386 1.00 95.56 103 GLU A O 1
ATOM 824 N N . GLY A 1 104 ? 4.649 -7.906 -9.635 1.00 95.12 104 GLY A N 1
ATOM 825 C CA . GLY A 1 104 ? 4.436 -6.866 -8.630 1.00 95.12 104 GLY A CA 1
ATOM 826 C C . GLY A 1 104 ? 5.197 -5.589 -8.955 1.00 95.12 104 GLY A C 1
ATOM 827 O O . GLY A 1 104 ? 6.076 -5.575 -9.816 1.00 95.12 104 GLY A O 1
ATOM 828 N N . PHE A 1 105 ? 4.842 -4.501 -8.281 1.00 94.50 105 PHE A N 1
ATOM 829 C CA . PHE A 1 105 ? 5.607 -3.261 -8.334 1.00 94.50 105 PHE A CA 1
ATOM 830 C C . PHE A 1 105 ? 5.590 -2.606 -6.957 1.00 94.50 105 PHE A C 1
ATOM 832 O O . PHE A 1 105 ? 4.606 -1.964 -6.582 1.00 94.50 105 PHE A O 1
ATOM 839 N N . ASP A 1 106 ? 6.675 -2.783 -6.211 1.00 91.12 106 ASP A N 1
ATOM 840 C CA . ASP A 1 106 ? 6.748 -2.351 -4.820 1.00 91.12 106 ASP A CA 1
ATOM 841 C C . ASP A 1 106 ? 7.191 -0.894 -4.710 1.00 91.12 106 ASP A C 1
ATOM 843 O O . ASP A 1 106 ? 8.148 -0.435 -5.342 1.00 91.12 106 ASP A O 1
ATOM 847 N N . LEU A 1 107 ? 6.462 -0.152 -3.885 1.00 89.31 107 LEU A N 1
ATOM 848 C CA . LEU A 1 107 ? 6.652 1.267 -3.634 1.00 89.31 107 LEU A CA 1
ATOM 849 C C . LEU A 1 107 ? 6.606 1.491 -2.126 1.00 89.31 107 LEU A C 1
ATOM 851 O O . LEU A 1 107 ? 5.735 0.955 -1.445 1.00 89.31 107 LEU A O 1
ATOM 855 N N . TYR A 1 108 ? 7.484 2.347 -1.614 1.00 85.94 108 TYR A N 1
ATOM 856 C CA . TYR A 1 108 ? 7.429 2.791 -0.215 1.00 85.94 108 TYR A CA 1
ATOM 857 C C . TYR A 1 108 ? 7.597 4.309 -0.134 1.00 85.94 108 TYR A C 1
ATOM 859 O O . TYR A 1 108 ? 7.884 4.966 -1.142 1.00 85.94 108 TYR A O 1
ATOM 867 N N . ARG A 1 109 ? 7.478 4.880 1.069 1.00 85.38 109 ARG A N 1
ATOM 868 C CA . ARG A 1 109 ? 7.765 6.300 1.335 1.00 85.38 109 ARG A CA 1
ATOM 869 C C . ARG A 1 109 ? 9.113 6.707 0.731 1.00 85.38 109 ARG A C 1
ATOM 871 O O . ARG A 1 109 ? 10.114 6.029 0.944 1.00 85.38 109 ARG A O 1
ATOM 878 N N . GLU A 1 110 ? 9.124 7.784 -0.04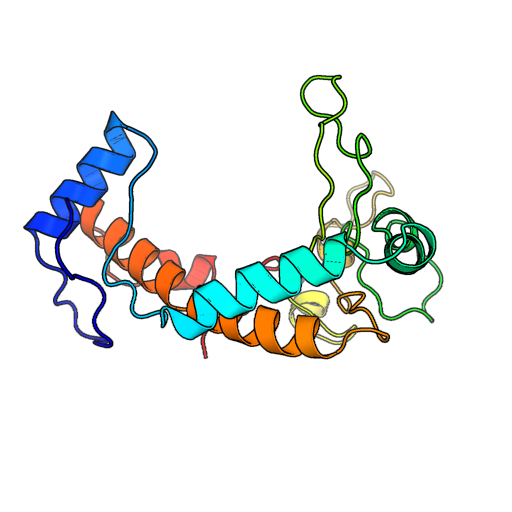9 1.00 84.44 110 GLU A N 1
ATOM 879 C CA . GLU A 1 110 ? 10.362 8.360 -0.578 1.00 84.44 110 GLU A CA 1
ATOM 880 C C . GLU A 1 110 ? 11.003 9.221 0.510 1.00 84.44 110 GLU A C 1
ATOM 882 O O . GLU A 1 110 ? 10.339 10.088 1.083 1.00 84.44 110 GLU A O 1
ATOM 887 N N . LEU A 1 111 ? 12.271 8.953 0.812 1.00 80.88 111 LEU A N 1
ATOM 888 C CA . LEU A 1 111 ? 13.048 9.663 1.825 1.00 80.88 111 LEU A CA 1
ATOM 889 C C . LEU A 1 111 ? 14.378 10.070 1.203 1.00 80.88 111 LEU A C 1
ATOM 891 O O . LEU A 1 111 ? 15.080 9.227 0.644 1.00 80.88 111 LEU A O 1
ATOM 895 N N . ASP A 1 112 ? 14.728 11.349 1.287 1.00 78.88 112 ASP A N 1
ATOM 896 C CA . ASP A 1 112 ? 16.013 11.819 0.791 1.00 78.88 112 ASP A CA 1
ATOM 897 C C . ASP A 1 112 ? 17.166 11.372 1.707 1.00 78.88 112 ASP A C 1
ATOM 899 O O . ASP A 1 112 ? 16.978 11.021 2.874 1.00 78.88 112 ASP A O 1
ATOM 903 N N . TRP A 1 113 ? 18.389 11.399 1.176 1.00 74.56 113 TRP A N 1
ATOM 904 C CA . TRP A 1 113 ? 19.587 10.954 1.894 1.00 74.56 113 TRP A CA 1
ATOM 905 C C . TRP A 1 113 ? 19.853 11.731 3.193 1.00 74.56 113 TRP A C 1
ATOM 907 O O . TRP A 1 113 ? 20.489 11.200 4.102 1.00 74.56 113 TRP A O 1
ATOM 917 N N . HIS A 1 114 ? 19.376 12.969 3.300 1.00 77.12 114 HIS A N 1
ATOM 918 C CA . HIS A 1 114 ? 19.564 13.841 4.457 1.00 77.12 114 HIS A CA 1
ATOM 919 C C . HIS A 1 114 ? 18.320 13.900 5.355 1.00 77.12 114 HIS A C 1
ATOM 921 O O . HIS A 1 114 ? 18.296 14.689 6.301 1.00 77.12 114 HIS A O 1
ATOM 927 N N . HIS A 1 115 ? 17.302 13.067 5.101 1.00 77.25 115 HIS A N 1
ATOM 928 C CA . HIS A 1 115 ? 16.060 13.088 5.864 1.00 77.25 115 HIS A CA 1
ATOM 929 C C . HIS A 1 115 ? 16.334 12.864 7.368 1.00 77.25 115 HIS A C 1
ATOM 931 O O . HIS A 1 115 ? 17.056 11.922 7.712 1.00 77.25 115 HIS A O 1
ATOM 937 N N . PRO A 1 116 ? 15.734 13.651 8.291 1.00 74.75 116 PRO A N 1
ATOM 938 C CA . PRO A 1 116 ? 16.016 13.574 9.728 1.00 74.75 116 PRO A CA 1
ATOM 939 C C . PRO A 1 116 ? 15.852 12.183 10.336 1.00 74.75 116 PRO A C 1
ATOM 941 O O . PRO A 1 116 ? 16.636 11.820 11.208 1.00 74.75 116 PRO A O 1
ATOM 944 N N . LEU A 1 117 ? 14.893 11.388 9.838 1.00 69.00 117 LEU A N 1
ATOM 945 C CA . LEU A 1 117 ? 14.755 9.979 10.224 1.00 69.00 117 LEU A CA 1
ATOM 946 C C . LEU A 1 117 ? 16.086 9.236 10.134 1.00 69.00 117 LEU A C 1
ATOM 948 O O . LEU A 1 117 ? 16.454 8.577 11.087 1.00 69.00 117 LEU A O 1
ATOM 952 N N . ARG A 1 118 ? 16.861 9.392 9.057 1.00 67.00 118 ARG A N 1
ATOM 953 C CA . ARG A 1 118 ? 18.173 8.745 8.945 1.00 67.00 118 ARG A CA 1
ATOM 954 C C . ARG A 1 118 ? 19.115 9.152 10.080 1.00 67.00 118 ARG A C 1
ATOM 956 O O . ARG A 1 118 ? 19.779 8.306 10.668 1.00 67.00 118 ARG A O 1
ATOM 963 N N . LEU A 1 119 ? 19.192 10.455 10.354 1.00 57.12 119 LEU A N 1
ATOM 964 C CA . LEU A 1 119 ? 20.150 11.049 11.292 1.00 57.12 119 LEU A CA 1
ATOM 965 C C . LEU A 1 119 ? 19.815 10.736 12.757 1.00 57.12 119 LEU A C 1
ATOM 967 O O . LEU A 1 119 ? 20.713 10.693 13.595 1.00 57.12 119 LEU A O 1
ATOM 971 N N . GLN A 1 120 ? 18.539 10.488 13.067 1.00 57.97 120 GLN A N 1
ATOM 972 C CA . GLN A 1 120 ? 18.091 10.093 14.406 1.00 57.97 120 GLN A CA 1
ATOM 973 C C . GLN A 1 120 ? 18.550 8.680 14.808 1.00 57.97 120 GLN A C 1
ATOM 975 O O . GLN A 1 120 ? 18.515 8.352 15.992 1.00 57.97 120 GLN A O 1
ATOM 980 N N . PHE A 1 121 ? 19.019 7.853 13.867 1.00 56.66 121 PHE A N 1
ATOM 981 C CA . PHE A 1 121 ? 19.366 6.449 14.121 1.00 56.66 121 PHE A CA 1
ATOM 982 C C . PHE A 1 121 ? 20.874 6.178 14.325 1.00 56.66 121 PHE A C 1
ATOM 984 O O . PHE A 1 121 ? 21.313 5.036 14.195 1.00 56.66 121 PHE A O 1
ATOM 991 N N . ASN A 1 122 ? 21.681 7.189 14.675 1.00 50.03 122 ASN A N 1
ATOM 992 C CA . ASN A 1 122 ? 23.146 7.062 14.710 1.00 50.03 122 ASN A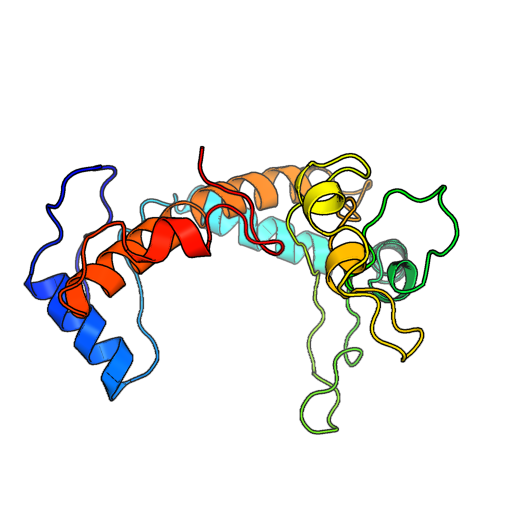 CA 1
ATOM 993 C C . ASN A 1 122 ? 23.727 6.106 15.798 1.00 50.03 122 ASN A C 1
ATOM 995 O O . ASN A 1 122 ? 23.318 6.088 16.962 1.00 50.03 122 ASN A O 1
ATOM 999 N N . GLU A 1 123 ? 24.741 5.347 15.358 1.00 50.69 123 GLU A N 1
ATOM 1000 C CA . GLU A 1 123 ? 25.750 4.472 16.005 1.00 50.69 123 GLU A CA 1
ATOM 1001 C C . GLU A 1 123 ? 25.346 3.256 16.864 1.00 50.69 123 GLU A C 1
ATOM 1003 O O . GLU A 1 123 ? 25.996 2.214 16.753 1.00 50.69 123 GLU A O 1
ATOM 1008 N N . LYS A 1 124 ? 24.301 3.292 17.699 1.00 48.75 124 LYS A N 1
ATOM 1009 C CA . LYS A 1 124 ? 24.069 2.191 18.676 1.00 48.75 124 LYS A CA 1
ATOM 1010 C C . LYS A 1 124 ? 23.438 0.907 18.112 1.00 48.75 124 LYS A C 1
ATOM 1012 O O . LYS A 1 124 ? 23.345 -0.084 18.836 1.00 48.75 124 LYS A O 1
ATOM 1017 N N . HIS A 1 125 ? 23.013 0.902 16.848 1.00 46.88 125 HIS A N 1
ATOM 1018 C CA . HIS A 1 125 ? 22.355 -0.243 16.202 1.00 46.88 125 HIS A CA 1
ATOM 1019 C C . HIS A 1 125 ? 23.147 -0.859 15.046 1.00 46.88 125 HIS A C 1
ATOM 1021 O O . HIS A 1 125 ? 22.594 -1.668 14.299 1.00 46.88 125 HIS A O 1
ATOM 1027 N N . LEU A 1 126 ? 24.447 -0.565 14.939 1.00 49.38 126 LEU A N 1
ATOM 1028 C CA . LEU A 1 126 ? 25.356 -1.404 14.164 1.00 49.38 126 LEU A CA 1
ATOM 1029 C C . LEU A 1 126 ? 25.370 -2.790 14.814 1.00 49.38 126 LEU A C 1
ATOM 1031 O O . LEU A 1 126 ? 26.073 -3.049 15.791 1.00 49.38 126 LEU A O 1
ATOM 1035 N N . THR A 1 127 ? 24.516 -3.688 14.326 1.00 49.22 127 THR A N 1
ATOM 1036 C CA . THR A 1 127 ? 24.590 -5.085 14.737 1.00 49.22 127 THR A CA 1
ATOM 1037 C C . THR A 1 127 ? 25.980 -5.595 14.356 1.00 49.22 127 THR A C 1
ATOM 1039 O O . THR A 1 127 ? 26.464 -5.311 13.262 1.00 49.22 127 THR A O 1
ATOM 1042 N N . ASN A 1 128 ? 26.619 -6.379 15.228 1.00 50.78 128 ASN A N 1
ATOM 1043 C CA . ASN A 1 128 ? 27.931 -7.017 15.006 1.00 50.78 128 ASN A CA 1
ATOM 1044 C C . ASN A 1 128 ? 27.989 -7.964 13.774 1.00 50.78 128 ASN A C 1
ATOM 1046 O O . ASN A 1 128 ? 28.892 -8.787 13.666 1.00 50.78 128 ASN A O 1
ATOM 1050 N N . LYS A 1 129 ? 27.003 -7.923 12.867 1.00 51.09 129 LYS A N 1
ATOM 1051 C CA . LYS A 1 129 ? 26.786 -8.887 11.785 1.00 51.09 129 LYS A CA 1
ATOM 1052 C C . LYS A 1 129 ? 27.074 -8.365 10.371 1.00 51.09 129 LYS A C 1
ATOM 1054 O O . LYS A 1 129 ? 26.773 -9.091 9.432 1.00 51.09 129 LYS A O 1
ATOM 1059 N N . ASN A 1 130 ? 27.660 -7.177 10.179 1.00 51.41 130 ASN A N 1
ATOM 1060 C CA . ASN A 1 130 ? 27.923 -6.598 8.841 1.00 51.41 130 ASN A CA 1
ATOM 1061 C C . ASN A 1 130 ? 26.680 -6.518 7.922 1.00 51.41 130 ASN A C 1
ATOM 1063 O O . ASN A 1 130 ? 26.816 -6.374 6.709 1.00 51.41 130 ASN A O 1
ATOM 1067 N N . LEU A 1 131 ? 25.468 -6.633 8.473 1.00 48.25 131 LEU A N 1
ATOM 1068 C CA . LEU A 1 131 ? 24.237 -6.439 7.716 1.00 48.25 131 LEU A CA 1
ATOM 1069 C C . LEU A 1 131 ? 23.916 -4.940 7.735 1.00 48.25 131 LEU A C 1
ATOM 1071 O O . LEU A 1 131 ? 23.969 -4.355 8.822 1.00 48.25 131 LEU A O 1
ATOM 1075 N N . PRO A 1 132 ? 23.593 -4.318 6.584 1.00 51.84 132 PRO A N 1
ATOM 1076 C CA . PRO A 1 132 ? 23.141 -2.932 6.571 1.00 51.84 132 PRO A CA 1
ATOM 1077 C C . PRO A 1 132 ? 21.925 -2.805 7.491 1.00 51.84 132 PRO A C 1
ATOM 1079 O O . PRO A 1 132 ? 21.089 -3.717 7.520 1.00 51.84 132 PRO A O 1
ATOM 1082 N N . ASP A 1 133 ? 21.825 -1.715 8.258 1.00 61.00 133 ASP A N 1
ATOM 1083 C CA . ASP A 1 133 ? 20.610 -1.462 9.033 1.00 61.00 133 ASP A CA 1
ATOM 1084 C C . ASP A 1 133 ? 19.449 -1.464 8.030 1.00 61.00 133 ASP A C 1
ATOM 1086 O O . ASP A 1 133 ? 19.462 -0.727 7.042 1.00 61.00 133 ASP A O 1
ATOM 1090 N N . TYR A 1 134 ? 18.456 -2.327 8.250 1.00 55.69 134 TYR A N 1
ATOM 1091 C CA . TYR A 1 134 ? 17.271 -2.408 7.402 1.00 55.69 134 TYR A CA 1
ATOM 1092 C C . TYR A 1 134 ? 16.644 -1.013 7.219 1.00 55.69 134 TYR A C 1
ATOM 1094 O O . TYR A 1 134 ? 16.068 -0.713 6.187 1.00 55.69 134 TYR A O 1
ATOM 1102 N N . ARG A 1 135 ? 16.841 -0.095 8.167 1.00 59.41 135 ARG A N 1
ATOM 1103 C CA . ARG A 1 135 ? 16.381 1.297 8.103 1.00 59.41 135 ARG A CA 1
ATOM 1104 C C . ARG A 1 135 ? 17.145 2.157 7.091 1.00 59.41 135 ARG A C 1
ATOM 1106 O O . ARG A 1 135 ? 16.538 3.048 6.504 1.00 59.41 135 ARG A O 1
ATOM 1113 N N . GLU A 1 136 ? 18.423 1.879 6.820 1.00 59.22 136 GLU A N 1
ATOM 1114 C CA . GLU A 1 136 ? 19.164 2.508 5.712 1.00 59.22 136 GLU A CA 1
ATOM 1115 C C . GLU A 1 136 ? 18.628 2.045 4.354 1.00 59.22 136 GLU A C 1
ATOM 1117 O O . GLU A 1 136 ? 18.567 2.833 3.412 1.00 59.22 136 GLU A O 1
ATOM 1122 N N . MET A 1 137 ? 18.140 0.801 4.270 1.00 61.84 137 MET A N 1
ATOM 1123 C CA . MET A 1 137 ? 17.513 0.273 3.053 1.00 61.84 137 MET A CA 1
ATOM 1124 C C . MET A 1 137 ? 16.194 0.997 2.711 1.00 61.84 137 MET A C 1
ATOM 1126 O O . MET A 1 137 ? 15.772 0.984 1.554 1.00 61.84 137 MET A O 1
ATOM 1130 N N . ALA A 1 138 ? 15.552 1.674 3.676 1.00 66.50 138 ALA A N 1
ATOM 1131 C CA . ALA A 1 138 ? 14.310 2.437 3.470 1.00 66.50 138 ALA A CA 1
ATOM 1132 C C . ALA A 1 138 ? 14.495 3.805 2.838 1.00 66.50 138 ALA A C 1
ATOM 1134 O O . ALA A 1 138 ? 13.529 4.362 2.312 1.00 66.50 138 ALA A O 1
ATOM 1135 N N . ILE A 1 139 ? 15.715 4.322 2.837 1.00 75.94 139 ILE A N 1
ATOM 1136 C CA . ILE A 1 139 ? 16.026 5.637 2.295 1.00 75.94 139 ILE A CA 1
ATOM 1137 C C . ILE A 1 139 ? 16.139 5.536 0.781 1.00 75.94 139 ILE A C 1
ATOM 1139 O O . ILE A 1 139 ? 16.732 4.592 0.277 1.00 75.94 139 ILE A O 1
ATOM 1143 N N . GLY A 1 140 ? 15.592 6.517 0.067 1.00 79.56 140 GLY A N 1
ATOM 1144 C CA . GLY A 1 140 ? 15.720 6.674 -1.378 1.00 79.56 140 GLY A CA 1
ATOM 1145 C C . GLY A 1 140 ? 14.388 6.883 -2.095 1.00 79.56 140 GLY A C 1
ATOM 1146 O O . GLY A 1 140 ? 13.312 6.910 -1.491 1.00 79.56 140 GLY A O 1
ATOM 1147 N N . TRP A 1 141 ? 14.480 7.047 -3.412 1.00 84.56 141 TRP A N 1
ATOM 1148 C CA . TRP A 1 141 ? 13.341 7.295 -4.297 1.00 84.56 141 TRP A CA 1
ATOM 1149 C C . TRP A 1 141 ? 12.769 5.999 -4.869 1.00 84.56 141 TRP A C 1
ATOM 1151 O O . TRP A 1 141 ? 13.478 4.995 -5.003 1.00 84.56 141 TRP A O 1
ATOM 1161 N N . ASN A 1 142 ? 11.489 6.026 -5.245 1.00 89.06 142 ASN A N 1
ATOM 1162 C CA . ASN A 1 142 ? 10.887 4.935 -5.998 1.00 89.06 142 ASN A CA 1
ATOM 1163 C C . ASN A 1 142 ? 11.341 4.983 -7.470 1.00 89.06 142 ASN A C 1
ATOM 1165 O O . ASN A 1 142 ? 11.468 6.072 -8.045 1.00 89.06 142 ASN A O 1
ATOM 1169 N N . PRO A 1 143 ? 11.549 3.821 -8.116 1.00 90.19 143 PRO A N 1
ATOM 1170 C CA . PRO A 1 143 ? 11.961 3.737 -9.513 1.00 90.19 143 PRO A CA 1
ATOM 1171 C C . PRO A 1 143 ? 10.763 3.948 -10.451 1.00 90.19 143 PRO A C 1
ATOM 1173 O O . PRO A 1 143 ? 10.314 3.031 -11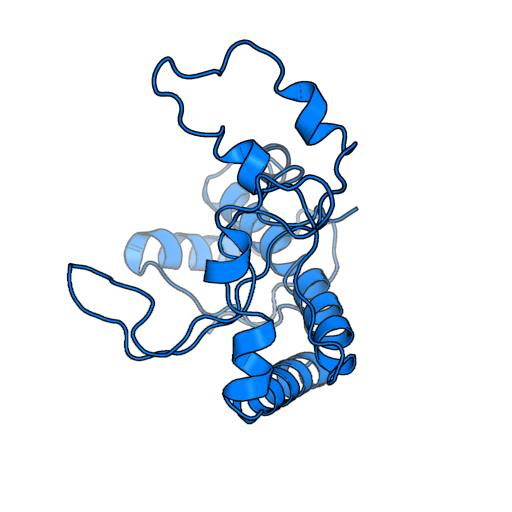.126 1.00 90.19 143 PRO A O 1
ATOM 1176 N N . TRP A 1 144 ? 10.205 5.158 -10.479 1.00 93.00 144 TRP A N 1
ATOM 1177 C CA . TRP A 1 144 ? 9.042 5.477 -11.312 1.00 93.00 144 TRP A CA 1
ATOM 1178 C C . TRP A 1 144 ? 9.336 5.309 -12.818 1.00 93.00 144 TRP A C 1
ATOM 1180 O O . TRP A 1 144 ? 10.309 5.902 -13.297 1.00 93.00 144 TRP A O 1
ATOM 1190 N N . PRO A 1 145 ? 8.486 4.589 -13.579 1.00 92.81 145 PRO A N 1
ATOM 1191 C CA . PRO A 1 145 ? 8.655 4.428 -15.021 1.00 92.81 145 PRO A CA 1
ATOM 1192 C C . PRO A 1 145 ? 8.605 5.757 -15.778 1.00 92.81 145 PRO A C 1
ATOM 1194 O O . PRO A 1 145 ? 7.579 6.437 -15.796 1.00 92.81 145 PRO A O 1
ATOM 1197 N N . LYS A 1 146 ? 9.713 6.133 -16.426 1.00 92.69 146 LYS A N 1
ATOM 1198 C CA . LYS A 1 146 ? 9.838 7.392 -17.181 1.00 92.69 146 LYS A CA 1
ATOM 1199 C C . LYS A 1 146 ? 8.954 7.411 -18.423 1.00 92.69 146 LYS A C 1
ATOM 1201 O O . LYS A 1 146 ? 8.452 8.464 -18.799 1.00 92.69 146 LYS A O 1
ATOM 1206 N N . GLU A 1 147 ? 8.757 6.248 -19.033 1.00 91.19 147 GLU A N 1
ATOM 1207 C CA . GLU A 1 147 ? 7.891 6.034 -20.189 1.00 91.19 147 GLU A CA 1
ATOM 1208 C C . GLU A 1 147 ? 6.414 6.228 -19.839 1.00 91.19 147 GLU A C 1
ATOM 1210 O O . GLU A 1 147 ? 5.607 6.491 -20.727 1.00 91.19 147 GLU A O 1
ATOM 1215 N N . PHE A 1 148 ? 6.056 6.129 -18.552 1.00 95.06 148 PHE A N 1
ATOM 1216 C CA . PHE A 1 148 ? 4.672 6.217 -18.109 1.00 95.06 148 PHE A CA 1
ATOM 1217 C C . PHE A 1 148 ? 4.480 7.124 -16.876 1.00 95.06 148 PHE A C 1
ATOM 1219 O O . PHE A 1 148 ? 4.129 6.652 -15.791 1.00 95.06 148 PHE A O 1
ATOM 1226 N N . PRO A 1 149 ? 4.642 8.457 -17.026 1.00 95.44 149 PRO A N 1
ATOM 1227 C CA . PRO A 1 149 ? 4.547 9.408 -15.912 1.00 95.44 149 PRO A CA 1
ATOM 1228 C C . PRO A 1 149 ? 3.193 9.403 -15.186 1.00 95.44 149 PRO A C 1
ATOM 1230 O O . PRO A 1 149 ? 3.134 9.638 -13.977 1.00 95.44 149 PRO A O 1
ATOM 1233 N N . LEU A 1 150 ? 2.110 9.086 -15.907 1.00 96.94 150 LEU A N 1
ATOM 1234 C CA . LEU A 1 150 ? 0.752 9.022 -15.359 1.00 96.94 150 LEU A CA 1
ATOM 1235 C C . LEU A 1 150 ? 0.617 7.976 -14.238 1.00 96.94 150 LEU A C 1
ATOM 1237 O O . LEU A 1 150 ? -0.212 8.144 -13.338 1.00 96.94 150 LEU A O 1
ATOM 1241 N N . PHE A 1 151 ? 1.451 6.928 -14.253 1.00 97.75 151 PHE A N 1
ATOM 1242 C CA . PHE A 1 151 ? 1.507 5.943 -13.175 1.00 97.75 151 PHE A CA 1
ATOM 1243 C C . PHE A 1 151 ? 1.894 6.600 -11.847 1.00 97.75 151 PHE A C 1
ATOM 1245 O O . PHE A 1 151 ? 1.161 6.474 -10.866 1.00 97.75 151 PHE A O 1
ATOM 1252 N N . LYS A 1 152 ? 2.986 7.379 -11.821 1.00 96.31 152 LYS A N 1
ATOM 1253 C CA . LYS A 1 152 ? 3.426 8.092 -10.611 1.00 96.31 152 LYS A CA 1
ATOM 1254 C C . LYS A 1 152 ? 2.338 9.025 -10.095 1.00 96.31 152 LYS A C 1
ATOM 1256 O O . LYS A 1 152 ? 2.041 9.009 -8.902 1.00 96.31 152 LYS A O 1
ATOM 1261 N N . GLU A 1 153 ? 1.760 9.836 -10.979 1.00 97.19 153 GLU A N 1
ATOM 1262 C CA . GLU A 1 153 ? 0.735 10.811 -10.606 1.00 97.19 153 GLU A CA 1
ATOM 1263 C C . GLU A 1 153 ? -0.470 10.124 -9.948 1.00 97.19 153 GLU A C 1
ATOM 1265 O O . GLU A 1 153 ? -0.850 10.456 -8.821 1.00 97.19 153 GLU A O 1
ATOM 1270 N N . THR A 1 154 ? -1.030 9.118 -10.621 1.00 98.19 154 THR A N 1
ATOM 1271 C CA . THR A 1 154 ? -2.242 8.427 -10.167 1.00 98.19 154 THR A CA 1
ATOM 1272 C C . THR A 1 154 ? -1.995 7.643 -8.881 1.00 98.19 154 THR A C 1
ATOM 1274 O O . THR A 1 154 ? -2.778 7.761 -7.937 1.00 98.19 154 THR A O 1
ATOM 1277 N N . ILE A 1 155 ? -0.900 6.878 -8.806 1.00 97.62 155 ILE A N 1
ATOM 1278 C CA . ILE A 1 155 ? -0.577 6.086 -7.614 1.00 97.62 155 ILE A CA 1
ATOM 1279 C C . ILE A 1 155 ? -0.268 6.989 -6.421 1.00 97.62 155 ILE A C 1
ATOM 1281 O O . ILE A 1 155 ? -0.678 6.667 -5.308 1.00 97.62 155 ILE A O 1
ATOM 1285 N N . SER A 1 156 ? 0.365 8.148 -6.629 1.00 95.12 156 SER A N 1
ATOM 1286 C CA . SER A 1 156 ? 0.599 9.117 -5.550 1.00 95.12 156 SER A CA 1
ATOM 1287 C C . SER A 1 156 ? -0.713 9.679 -4.998 1.00 95.12 156 SER A C 1
ATOM 1289 O O . SER A 1 156 ? -0.895 9.729 -3.782 1.00 95.12 156 SER A O 1
ATOM 1291 N N . GLN A 1 157 ? -1.656 10.046 -5.874 1.00 96.50 157 GLN A N 1
ATOM 1292 C CA . GLN A 1 157 ? -2.982 10.524 -5.466 1.00 96.50 157 GLN A CA 1
ATOM 1293 C C . GLN A 1 157 ? -3.774 9.436 -4.727 1.00 96.50 157 GLN A C 1
ATOM 1295 O O . GLN A 1 157 ? -4.343 9.695 -3.665 1.00 96.50 157 GLN A O 1
ATOM 1300 N N . TYR A 1 158 ? -3.777 8.208 -5.255 1.00 97.38 158 TYR A N 1
ATOM 1301 C CA . TYR A 1 158 ? -4.448 7.070 -4.627 1.00 97.38 158 TYR A CA 1
ATOM 1302 C C . TYR A 1 158 ? -3.849 6.721 -3.269 1.00 97.38 158 TYR A C 1
ATOM 1304 O O . TYR A 1 158 ? -4.593 6.515 -2.313 1.00 97.38 158 TYR A O 1
ATOM 1312 N N . THR A 1 159 ? -2.518 6.724 -3.175 1.00 94.19 159 THR A N 1
ATOM 1313 C CA . THR A 1 159 ? -1.796 6.519 -1.921 1.00 94.19 159 THR A CA 1
ATOM 1314 C C . THR A 1 159 ? -2.270 7.554 -0.911 1.00 94.19 159 THR A C 1
ATOM 1316 O O . THR A 1 159 ? -2.913 7.161 0.052 1.00 94.19 159 THR A O 1
ATOM 1319 N N . THR A 1 160 ? -2.115 8.858 -1.168 1.00 92.38 160 THR A N 1
ATOM 1320 C CA . THR A 1 160 ? -2.567 9.923 -0.247 1.00 92.38 160 THR A CA 1
ATOM 1321 C C . THR A 1 160 ? -4.021 9.764 0.216 1.00 92.38 160 THR A C 1
ATOM 1323 O O . THR A 1 160 ? -4.325 10.049 1.374 1.00 92.38 160 THR A O 1
ATOM 1326 N N . ALA A 1 161 ? -4.923 9.284 -0.645 1.00 94.75 161 ALA A N 1
ATOM 1327 C CA . ALA A 1 161 ? -6.310 9.025 -0.266 1.00 94.75 161 ALA A CA 1
ATOM 1328 C C . ALA A 1 161 ? -6.467 7.785 0.645 1.00 94.75 161 ALA A C 1
ATOM 1330 O O . ALA A 1 161 ? -7.140 7.865 1.674 1.00 94.75 161 ALA A O 1
ATOM 1331 N N . MET A 1 162 ? -5.829 6.659 0.304 1.00 94.38 162 MET A N 1
ATOM 1332 C CA . MET A 1 162 ? -5.874 5.386 1.049 1.00 94.38 162 MET A CA 1
ATOM 1333 C C . MET A 1 162 ? -5.253 5.480 2.431 1.00 94.38 162 MET A C 1
ATOM 1335 O O . MET A 1 162 ? -5.881 5.184 3.437 1.00 94.38 162 MET A O 1
ATOM 1339 N N . LEU A 1 163 ? -4.029 5.956 2.464 1.00 90.69 163 LEU A N 1
ATOM 1340 C CA . LEU A 1 163 ? -3.830 7.248 3.026 1.00 90.69 163 LEU A CA 1
ATOM 1341 C C . LEU A 1 163 ? -4.591 7.581 4.350 1.00 90.69 163 LEU A C 1
ATOM 1343 O O . LEU A 1 163 ? -4.493 6.968 5.420 1.00 90.69 163 LEU A O 1
ATOM 1347 N N . GLN A 1 164 ? -5.462 8.568 4.187 1.00 90.44 164 GLN A N 1
ATOM 1348 C CA . GLN A 1 164 ? -6.431 9.049 5.165 1.00 90.44 164 GLN A CA 1
ATOM 1349 C C . GLN A 1 164 ? -7.454 7.985 5.604 1.00 90.44 164 GLN A C 1
ATOM 1351 O O . GLN A 1 164 ? -7.952 8.048 6.730 1.00 90.44 164 GLN A O 1
ATOM 1356 N N . VAL A 1 165 ? -7.801 7.021 4.739 1.00 92.81 165 VAL A N 1
ATOM 1357 C CA . VAL A 1 165 ? -8.686 5.899 5.111 1.00 92.81 165 VAL A CA 1
ATOM 1358 C C . VAL A 1 165 ? -8.038 5.065 6.214 1.00 92.81 165 VAL A C 1
ATOM 1360 O O . VAL A 1 165 ? -8.693 4.783 7.215 1.00 92.81 165 VAL A O 1
ATOM 1363 N N . GLY A 1 166 ? -6.751 4.737 6.077 1.00 91.62 166 GLY A N 1
ATOM 1364 C CA . GLY A 1 166 ? -5.984 3.986 7.068 1.00 91.62 166 GLY A CA 1
ATOM 1365 C C . GLY A 1 166 ? -5.975 4.676 8.430 1.00 91.62 166 GLY A C 1
ATOM 1366 O O . GLY A 1 166 ? -6.266 4.033 9.435 1.00 91.62 166 GLY A O 1
ATOM 1367 N N . ALA A 1 167 ? -5.757 5.996 8.469 1.00 89.56 167 ALA A N 1
ATOM 1368 C CA . ALA A 1 167 ? -5.835 6.761 9.718 1.00 89.56 167 ALA A CA 1
ATOM 1369 C C . ALA A 1 167 ? -7.212 6.648 10.393 1.00 89.56 167 ALA A C 1
ATOM 1371 O O . ALA A 1 167 ? -7.290 6.406 11.596 1.00 89.56 167 ALA A O 1
ATOM 1372 N N . ARG A 1 168 ? -8.306 6.772 9.628 1.00 90.69 168 ARG A N 1
ATOM 1373 C CA . ARG A 1 168 ? -9.669 6.615 10.166 1.00 90.69 168 ARG A CA 1
ATOM 1374 C C . ARG A 1 168 ? -9.927 5.201 10.687 1.00 90.69 168 ARG A C 1
ATOM 1376 O O . ARG A 1 168 ? -10.539 5.049 11.739 1.00 90.69 168 ARG A O 1
ATOM 1383 N N . VAL A 1 169 ? -9.436 4.176 9.989 1.00 92.62 169 VAL A N 1
ATOM 1384 C CA . VAL A 1 169 ? -9.533 2.780 10.445 1.00 92.62 169 VAL A CA 1
ATOM 1385 C C . VAL A 1 169 ? -8.760 2.580 11.749 1.00 92.62 169 VAL A C 1
ATOM 1387 O O . VAL A 1 169 ? -9.316 2.029 12.691 1.00 92.62 169 VAL A O 1
ATOM 1390 N N . MET A 1 170 ? -7.528 3.084 11.857 1.00 92.94 170 MET A N 1
ATOM 1391 C CA . MET A 1 170 ? -6.732 2.963 13.086 1.00 92.94 170 MET A CA 1
ATOM 1392 C C . MET A 1 170 ? -7.373 3.681 14.278 1.00 92.94 170 MET A C 1
ATOM 1394 O O . MET A 1 170 ? -7.370 3.152 15.387 1.00 92.94 170 MET A O 1
ATOM 1398 N N . ARG A 1 171 ? -7.972 4.854 14.049 1.00 92.12 171 ARG A N 1
ATOM 1399 C CA . ARG A 1 171 ? -8.758 5.574 15.062 1.00 92.12 171 ARG A CA 1
ATOM 1400 C C . ARG A 1 171 ? -9.980 4.766 15.512 1.00 92.12 171 ARG A C 1
ATOM 1402 O O . ARG A 1 171 ? -10.220 4.644 16.709 1.00 92.12 171 ARG A O 1
ATOM 1409 N N . ALA A 1 172 ? -10.711 4.157 14.577 1.00 93.00 172 ALA A N 1
ATOM 1410 C CA . ALA A 1 172 ? -11.839 3.282 14.899 1.00 93.00 172 ALA A CA 1
ATOM 1411 C C . ALA A 1 172 ? -11.403 2.030 15.688 1.00 93.00 172 ALA A C 1
ATOM 1413 O O . ALA A 1 172 ? -12.073 1.649 16.645 1.00 93.00 172 ALA A O 1
ATOM 1414 N N . ILE A 1 173 ? -10.252 1.435 15.348 1.00 94.06 173 ILE A N 1
ATOM 1415 C CA . ILE A 1 173 ? -9.658 0.319 16.105 1.00 94.06 173 ILE A CA 1
ATOM 1416 C C . ILE A 1 173 ? -9.272 0.760 17.526 1.00 94.06 173 ILE A C 1
ATOM 1418 O O . ILE A 1 173 ? -9.484 0.019 18.483 1.00 94.06 173 ILE A O 1
ATOM 1422 N N . ALA A 1 174 ? -8.739 1.972 17.708 1.00 94.56 174 ALA A N 1
ATOM 1423 C CA . ALA A 1 174 ? -8.455 2.485 19.048 1.00 94.56 174 ALA A CA 1
ATOM 1424 C C . ALA A 1 174 ? -9.734 2.545 19.900 1.00 94.56 174 ALA A C 1
ATOM 1426 O O . ALA A 1 174 ? -9.762 2.033 21.019 1.00 94.56 174 ALA A O 1
ATOM 1427 N N . LEU A 1 175 ? -10.824 3.074 19.337 1.00 94.19 175 LEU A N 1
ATOM 1428 C CA . LEU A 1 175 ? -12.115 3.136 20.023 1.00 94.19 175 LEU A CA 1
ATOM 1429 C C . LEU A 1 175 ? -12.719 1.750 20.304 1.00 94.19 175 LEU A C 1
ATOM 1431 O O . LEU A 1 175 ? -13.330 1.569 21.359 1.00 94.19 175 LEU A O 1
ATOM 1435 N N . SER A 1 176 ? -12.544 0.761 19.416 1.00 94.88 176 SER A N 1
ATOM 1436 C CA . SER A 1 176 ? -13.020 -0.610 19.677 1.00 94.88 176 SER A CA 1
ATOM 1437 C C . SER A 1 176 ? -12.299 -1.266 20.850 1.00 94.88 176 SER A C 1
ATOM 1439 O O . SER A 1 176 ? -12.879 -2.093 21.543 1.00 94.88 176 SER A O 1
ATOM 1441 N N . LEU A 1 177 ? -11.053 -0.864 21.099 1.00 95.25 177 LEU A N 1
ATOM 1442 C CA . LEU A 1 177 ? -10.238 -1.330 22.219 1.00 95.25 177 LEU A CA 1
ATOM 1443 C C . LEU A 1 177 ? -10.438 -0.499 23.499 1.00 95.25 177 LEU A C 1
ATOM 1445 O O . LEU A 1 177 ? -9.722 -0.704 24.476 1.00 95.25 177 LEU A O 1
ATOM 1449 N N . ASN A 1 178 ? -11.398 0.436 23.512 1.00 94.12 178 ASN A N 1
ATOM 1450 C CA . ASN A 1 178 ? -11.609 1.408 24.593 1.00 94.12 178 ASN A CA 1
ATOM 1451 C C . ASN A 1 178 ? -10.364 2.269 24.894 1.00 94.12 178 ASN A C 1
ATOM 1453 O O . ASN A 1 178 ? -10.112 2.642 26.040 1.00 94.12 178 ASN A O 1
ATOM 1457 N N . LEU A 1 179 ? -9.586 2.591 23.859 1.00 95.31 179 LEU A N 1
ATOM 1458 C CA . LEU A 1 179 ? -8.415 3.463 23.929 1.00 95.31 179 LEU A CA 1
ATOM 1459 C C . LEU A 1 179 ? -8.753 4.875 23.414 1.00 95.31 179 LEU A C 1
ATOM 1461 O O . LEU A 1 179 ? -9.738 5.053 22.690 1.00 95.31 179 LEU A O 1
ATOM 1465 N N . PRO A 1 180 ? -7.938 5.897 23.746 1.00 93.69 180 PRO A N 1
ATOM 1466 C CA . PRO A 1 180 ? -8.067 7.228 23.154 1.00 93.69 180 PRO A CA 1
ATOM 1467 C C . PRO A 1 180 ? -8.040 7.189 21.618 1.00 93.69 180 PRO A C 1
ATOM 1469 O O . PRO A 1 180 ? -7.271 6.427 21.037 1.00 93.69 180 PRO A O 1
ATOM 1472 N N . LEU A 1 181 ? -8.820 8.052 20.952 1.00 90.62 181 LEU A N 1
ATOM 1473 C CA . LEU A 1 181 ? -8.929 8.100 19.482 1.00 90.62 181 LEU A CA 1
ATOM 1474 C C . LEU A 1 181 ? -7.556 8.124 18.783 1.00 90.62 181 LEU A C 1
ATOM 1476 O O . LEU A 1 181 ? -7.339 7.443 17.784 1.00 90.62 181 LEU A O 1
ATOM 1480 N N . ASN A 1 182 ? -6.627 8.910 19.322 1.00 90.81 182 ASN A N 1
ATOM 1481 C CA . ASN A 1 182 ? -5.296 9.140 18.771 1.00 90.81 182 ASN A CA 1
ATOM 1482 C C . ASN A 1 182 ? -4.229 8.158 19.288 1.00 90.81 182 ASN A C 1
ATOM 1484 O O . ASN A 1 182 ? -3.046 8.368 19.026 1.00 90.81 182 ASN A O 1
ATOM 1488 N N . TYR A 1 183 ? -4.616 7.097 20.009 1.00 93.06 183 TYR A N 1
ATOM 1489 C CA . TYR A 1 183 ? -3.688 6.185 20.689 1.00 93.06 183 TYR A CA 1
ATOM 1490 C C . TYR A 1 183 ? -2.579 5.652 19.770 1.00 93.06 183 TYR A C 1
ATOM 1492 O O . TYR A 1 183 ? -1.422 5.575 20.175 1.00 93.06 183 TYR A O 1
ATOM 1500 N N . PHE A 1 184 ? -2.914 5.331 18.518 1.00 90.31 184 PHE A N 1
ATOM 1501 C CA . PHE A 1 184 ? -1.958 4.784 17.555 1.00 90.31 184 PHE A CA 1
ATOM 1502 C C . PHE A 1 184 ? -1.251 5.836 16.688 1.00 90.31 184 PHE A C 1
ATOM 1504 O O . PHE A 1 184 ? -0.318 5.474 15.978 1.00 90.31 184 PHE A O 1
ATOM 1511 N N . GLU A 1 185 ? -1.635 7.116 16.708 1.00 86.44 185 GLU A N 1
ATOM 1512 C CA . GLU A 1 185 ? -1.108 8.104 15.746 1.00 86.44 185 GLU A CA 1
ATOM 1513 C C . GLU A 1 185 ? 0.414 8.249 15.814 1.00 86.44 185 GLU A C 1
ATOM 1515 O O . GLU A 1 185 ? 1.095 8.259 14.788 1.00 86.44 185 GLU A O 1
ATOM 1520 N N . SER A 1 186 ? 0.973 8.243 17.024 1.00 82.81 186 SER A N 1
ATOM 1521 C CA . SER A 1 186 ? 2.423 8.293 17.237 1.00 82.81 186 SER A CA 1
ATOM 1522 C C . SER A 1 186 ? 3.174 7.085 16.661 1.00 82.81 186 SER A C 1
ATOM 1524 O O . SER A 1 186 ? 4.371 7.183 16.412 1.00 82.81 186 SER A O 1
ATOM 1526 N N . THR A 1 187 ? 2.493 5.960 16.415 1.00 80.38 187 THR A N 1
ATOM 1527 C CA . THR A 1 187 ? 3.118 4.718 15.929 1.00 80.38 187 THR A CA 1
ATOM 1528 C C . THR A 1 187 ? 3.288 4.674 14.413 1.00 80.38 187 THR A C 1
ATOM 1530 O O . THR A 1 187 ? 4.193 4.000 13.924 1.00 80.38 187 THR A O 1
ATOM 1533 N N . PHE A 1 188 ? 2.449 5.390 13.656 1.00 76.12 188 PHE A N 1
ATOM 1534 C CA . PHE A 1 188 ? 2.476 5.359 12.189 1.00 76.12 188 PHE A CA 1
ATOM 1535 C C . PHE A 1 188 ? 2.798 6.705 11.537 1.00 76.12 188 PHE A C 1
ATOM 1537 O O . PHE A 1 188 ? 3.155 6.722 10.358 1.00 76.12 188 PHE A O 1
ATOM 1544 N N . ASN A 1 189 ? 2.749 7.813 12.285 1.00 70.44 189 ASN A N 1
ATOM 1545 C CA . ASN A 1 189 ? 3.072 9.141 11.758 1.00 70.44 189 ASN A CA 1
ATOM 1546 C C . ASN A 1 189 ? 4.515 9.274 11.257 1.00 70.44 189 ASN A C 1
ATOM 1548 O O . ASN A 1 189 ? 4.775 10.164 10.458 1.00 70.44 189 ASN A O 1
ATOM 1552 N N . ASP A 1 190 ? 5.441 8.400 11.661 1.00 67.56 190 ASP A N 1
ATOM 1553 C CA . ASP A 1 190 ? 6.802 8.416 11.115 1.00 67.56 190 ASP A CA 1
ATOM 1554 C C . ASP A 1 190 ? 7.301 7.046 10.653 1.00 67.56 190 ASP A C 1
ATOM 1556 O O . ASP A 1 190 ? 8.475 6.696 10.753 1.00 67.56 190 ASP A O 1
ATOM 1560 N N . SER A 1 191 ? 6.377 6.245 10.123 1.00 69.69 191 SER A N 1
ATOM 1561 C CA . SER A 1 191 ? 6.731 4.937 9.587 1.00 69.69 191 SER A CA 1
ATOM 1562 C C . SER A 1 191 ? 7.612 5.040 8.335 1.00 69.69 191 SER A C 1
ATOM 1564 O O . SER A 1 191 ? 7.468 5.957 7.517 1.00 69.69 191 SER A O 1
ATOM 1566 N N . PHE A 1 192 ? 8.525 4.078 8.163 1.00 62.00 192 PHE A N 1
ATOM 1567 C CA . PHE A 1 192 ? 9.415 4.045 6.996 1.00 62.00 192 PHE A CA 1
ATOM 1568 C C . PHE A 1 192 ? 8.717 3.544 5.725 1.00 62.00 192 PHE A C 1
ATOM 1570 O O . PHE A 1 192 ? 9.172 3.815 4.617 1.00 62.00 192 PHE A O 1
ATOM 1577 N N . TRP A 1 193 ? 7.608 2.816 5.872 1.00 62.22 193 TRP A N 1
ATOM 1578 C CA . TRP A 1 193 ? 6.858 2.242 4.757 1.00 62.22 193 TRP A CA 1
ATOM 1579 C C . TRP A 1 193 ? 5.857 3.229 4.144 1.00 62.22 193 TRP A C 1
ATOM 1581 O O . TRP A 1 193 ? 5.601 3.157 2.943 1.00 62.22 193 TRP A O 1
ATOM 1591 N N . VAL A 1 194 ? 5.322 4.181 4.919 1.00 57.84 194 VAL A N 1
ATOM 1592 C CA . VAL A 1 194 ? 4.184 5.019 4.511 1.00 57.84 194 VAL A CA 1
ATOM 1593 C C . VAL A 1 194 ? 4.371 6.484 4.931 1.00 57.84 194 VAL A C 1
ATOM 1595 O O . VAL A 1 194 ? 4.835 6.773 6.030 1.00 57.84 194 VAL A O 1
ATOM 1598 N N . LYS A 1 195 ? 4.011 7.423 4.042 1.00 54.09 195 LYS A N 1
ATOM 1599 C CA . LYS A 1 195 ? 4.058 8.877 4.284 1.00 54.09 195 LYS A CA 1
ATOM 1600 C C . LYS A 1 195 ? 3.045 9.295 5.366 1.00 54.09 195 LYS A C 1
ATOM 1602 O O . LYS A 1 195 ? 1.935 8.777 5.389 1.00 54.09 195 LYS A O 1
ATOM 1607 N N . SER A 1 196 ? 3.397 10.267 6.205 1.00 53.66 196 SER A N 1
ATOM 1608 C CA . SER A 1 196 ? 2.468 10.900 7.152 1.00 53.66 196 SER A CA 1
ATOM 1609 C C . SER A 1 196 ? 1.340 11.676 6.450 1.00 53.66 196 SER A C 1
ATOM 1611 O O . SER A 1 196 ? 1.544 12.232 5.366 1.00 53.66 196 SER A O 1
ATOM 1613 N N . TYR A 1 197 ? 0.155 11.752 7.074 1.00 50.84 197 TYR A N 1
ATOM 1614 C CA . TYR A 1 197 ? -0.863 12.761 6.727 1.00 50.84 197 TYR A CA 1
ATOM 1615 C C . TYR A 1 197 ? -0.568 13.999 7.556 1.00 50.84 197 TYR A C 1
ATOM 1617 O O . TYR A 1 197 ? -0.884 14.034 8.742 1.00 50.84 197 TYR A O 1
ATOM 1625 N N . SER A 1 198 ? 0.084 14.977 6.943 1.00 43.66 198 SER A N 1
ATOM 1626 C CA . SER A 1 198 ? 0.096 16.361 7.416 1.00 43.66 198 SER A CA 1
ATOM 1627 C C . SER A 1 198 ? -0.792 17.186 6.506 1.00 43.66 198 SER A C 1
ATOM 1629 O O . SER A 1 198 ? -0.544 17.092 5.277 1.00 43.66 198 SER A O 1
#

Foldseek 3Di:
DQPAFQDPDPDPPGPPVNLQVLLCCVPPPVDDDDPNLPDDPVLVVLLVVVVVVLVVDDPVLQVVQFLVVQCDCPPPPAQAANASAGKADFQNDADPNGGHGDIDGADFDEAGPPRVQVVVPPDPPPDPPPDPDVLSSLYGHHSDRPVRVSNVVSVVVVQVSVVVSVLQSVLSNCVSVVHHSCPCVVVPCDDSGHHHDD

Radius of gyration: 19.59 Å; chains: 1; bounding box: 51×39×47 Å

Secondary structure (DSSP, 8-state):
---S---S--SS---HHHHHHHHHHHHHTS-----S-S--HHHHHHHHHHHHHHHHS-HHHHGGGBGGGTTT--STT--B-TTT-EEE-TT-SEETTEE-S--EEE----B-TT-HHHHTT-STT--TT-PPPHHHHT-BB----TT-HHHHHHHHHHHHHHHHHHHHHHHHHHHHTT--TTTTHHHHTT-SSS----

pLDDT: mean 80.46, std 18.78, range [32.28, 98.56]

Sequence (198 aa):
MVSSCFSKHETNDYPRDMIDKLANACENVGFFYAIGHGISNELLLRTLSVTRQLFDLDLKIKNQYAARLFVNSSNTSQQFGGFGRGYQSIGENVTNSRRDRHEGFDLYRELDWHHPLRLQFNEKHLTNKNLPDYREMAIGWNPWPKEFPLFKETISQYTTAMLQVGARVMRAIALSLNLPLNYFESTFNDSFWVKSYS